Protein AF-A0A1F5TQY2-F1 (afdb_monomer_lite)

Secondary structure (DSSP, 8-state):
-PPPPEEEEEPHHHHHHHHB--TTHHHHHHHHHHHTTTEEEEEEHHHHHHHHHTT-S--STTT-HHHHHHHHHHHS-HHHHHTS-TTHHHHHHHS-S--S--TTHHHHHHHHHHHHHHHHTT---SSHHHHHHHHHHHHHHHHHHHHHHHHHHHH-SEEEE-GGG-B-TT-GGG--SPPPSPEEEEEE--SS---S--HHHHHHHHHHHHHT-TT---EEEES-TTHHHHHHHHHSS-SSEEEEPPPTHHHHH-

pLDDT: mean 89.67, std 11.65, range [35.62, 98.62]

Radius of gyration: 20.35 Å; chains: 1; bounding box: 58×41×60 Å

Structure (mmCIF, N/CA/C/O backbone):
data_AF-A0A1F5TQY2-F1
#
_entry.id   AF-A0A1F5TQY2-F1
#
loop_
_atom_site.group_PDB
_atom_site.id
_atom_site.type_symbol
_atom_site.label_atom_id
_atom_site.label_alt_id
_atom_site.label_comp_id
_atom_si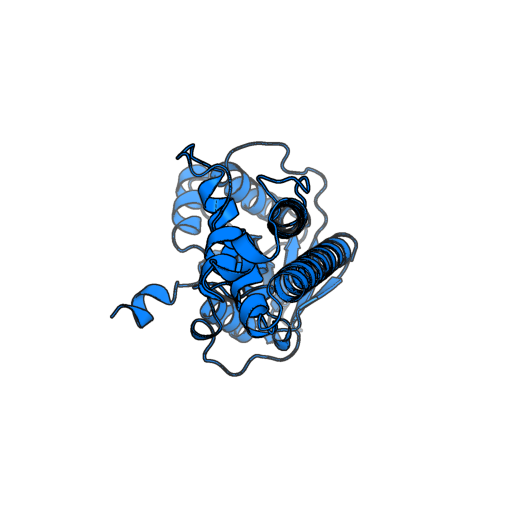te.label_asym_id
_atom_site.label_entity_id
_atom_site.label_seq_id
_atom_site.pdbx_PDB_ins_code
_atom_site.Cartn_x
_atom_site.Cartn_y
_atom_site.Cartn_z
_atom_site.occupancy
_atom_site.B_iso_or_equiv
_atom_site.auth_seq_id
_atom_site.auth_comp_id
_atom_site.auth_asym_id
_atom_site.auth_atom_id
_atom_site.pdbx_PDB_model_num
ATOM 1 N N . MET A 1 1 ? -34.478 -6.047 21.161 1.00 38.31 1 MET A N 1
ATOM 2 C CA . MET A 1 1 ? -33.678 -4.860 20.792 1.00 38.31 1 MET A CA 1
ATOM 3 C C . MET A 1 1 ? -32.600 -5.330 19.831 1.00 38.31 1 MET A C 1
ATOM 5 O O . MET A 1 1 ? -32.035 -6.384 20.113 1.00 38.31 1 MET A O 1
ATOM 9 N N . PRO A 1 2 ? -32.356 -4.655 18.696 1.00 48.19 2 PRO A N 1
ATOM 10 C CA . PRO A 1 2 ? -31.182 -4.953 17.881 1.00 48.19 2 PRO A CA 1
ATOM 11 C C . PRO A 1 2 ? -29.954 -4.816 18.784 1.00 48.19 2 PRO A C 1
ATOM 13 O O . PRO A 1 2 ? -29.860 -3.841 19.526 1.00 48.19 2 PRO A O 1
ATOM 16 N N . LYS A 1 3 ? -29.062 -5.810 18.794 1.00 61.88 3 LYS A N 1
ATOM 17 C CA . LYS A 1 3 ? -27.755 -5.635 19.432 1.00 61.88 3 LYS A CA 1
ATOM 18 C C . LYS A 1 3 ? -27.063 -4.499 18.684 1.00 61.88 3 LYS A C 1
ATOM 20 O O . LYS A 1 3 ? -26.967 -4.574 17.459 1.00 61.88 3 LYS A O 1
ATOM 25 N N . ASP A 1 4 ? -26.614 -3.472 19.398 1.00 82.62 4 ASP A N 1
ATOM 26 C CA . ASP A 1 4 ? -25.757 -2.460 18.791 1.00 82.62 4 ASP A CA 1
ATOM 27 C C . ASP A 1 4 ? -24.542 -3.168 18.188 1.00 82.62 4 ASP A C 1
ATOM 29 O O . ASP A 1 4 ? -23.891 -3.986 18.849 1.00 82.62 4 ASP A O 1
ATOM 33 N N . LYS A 1 5 ? -24.281 -2.908 16.904 1.00 91.62 5 LYS A N 1
ATOM 34 C CA . LYS A 1 5 ? -23.114 -3.465 16.224 1.00 91.62 5 LYS A CA 1
ATOM 35 C C . LYS A 1 5 ? -21.841 -2.970 16.898 1.00 91.62 5 LYS A C 1
ATOM 37 O O . LYS A 1 5 ? -21.750 -1.807 17.297 1.00 91.62 5 LYS A O 1
ATOM 42 N N . LEU A 1 6 ? -20.840 -3.842 16.964 1.00 96.62 6 LEU A N 1
ATOM 43 C CA . LEU A 1 6 ? -19.501 -3.470 17.398 1.00 96.62 6 LEU A CA 1
ATOM 44 C C . LEU A 1 6 ? -18.947 -2.377 16.483 1.00 96.62 6 LEU A C 1
ATOM 46 O O . LEU A 1 6 ? -19.068 -2.454 15.266 1.00 96.62 6 LEU A O 1
ATOM 50 N N . LYS A 1 7 ? -18.289 -1.376 17.051 1.00 97.62 7 LYS A N 1
ATOM 51 C CA . LYS A 1 7 ? -17.595 -0.332 16.295 1.00 97.62 7 LYS A CA 1
ATOM 52 C C . LYS A 1 7 ? -16.109 -0.651 16.309 1.00 97.62 7 LYS A C 1
ATOM 54 O O . LYS A 1 7 ? -15.463 -0.554 17.357 1.00 97.62 7 LYS A O 1
ATOM 59 N N . ILE A 1 8 ? -15.585 -1.081 15.165 1.00 98.25 8 ILE A N 1
ATOM 60 C CA . ILE A 1 8 ? -14.193 -1.512 15.015 1.00 98.25 8 ILE A CA 1
ATOM 61 C C . ILE A 1 8 ? -13.444 -0.487 14.172 1.00 98.25 8 ILE A C 1
ATOM 63 O O . ILE A 1 8 ? -13.831 -0.210 13.039 1.00 98.25 8 ILE A O 1
ATOM 67 N N . CYS A 1 9 ? -12.356 0.055 14.708 1.00 97.75 9 CYS A N 1
ATOM 68 C CA . CYS A 1 9 ? -11.477 0.937 13.953 1.00 97.75 9 CYS A CA 1
ATOM 69 C C . CYS A 1 9 ? -10.375 0.140 13.244 1.00 97.75 9 CYS A C 1
ATOM 71 O O . CYS A 1 9 ? -9.775 -0.778 13.810 1.00 97.75 9 CYS A O 1
ATOM 73 N N . LEU A 1 10 ? -10.108 0.504 11.998 1.00 97.62 10 LEU A N 1
ATOM 74 C CA . LEU A 1 10 ? -8.982 0.057 11.201 1.00 97.62 10 LEU A CA 1
ATOM 75 C C . LEU A 1 10 ? -7.880 1.110 11.329 1.00 97.62 10 LEU A C 1
ATOM 77 O O . LEU A 1 10 ? -8.101 2.283 11.044 1.00 97.62 10 LEU A O 1
ATOM 81 N N . GLU A 1 11 ? -6.696 0.685 11.744 1.00 95.62 11 GLU A N 1
ATOM 82 C CA . GLU A 1 11 ? -5.499 1.532 11.771 1.00 95.62 11 GLU A CA 1
ATOM 83 C C . GLU A 1 11 ? -4.816 1.539 10.381 1.00 95.62 11 GLU A C 1
ATOM 85 O O . GLU A 1 11 ? -5.121 0.685 9.538 1.00 95.62 11 GLU A O 1
ATOM 90 N N . THR A 1 12 ? -3.881 2.459 10.107 1.00 94.44 12 THR A N 1
ATOM 91 C CA . THR A 1 12 ? -3.103 2.491 8.852 1.00 94.44 12 THR A CA 1
ATOM 92 C C . THR A 1 12 ? -2.500 1.129 8.522 1.00 94.44 12 THR A C 1
ATOM 94 O O . THR A 1 12 ? -2.634 0.630 7.401 1.00 94.44 12 THR A O 1
ATOM 97 N N . SER A 1 13 ? -1.872 0.489 9.509 1.00 92.94 13 SER A N 1
ATOM 98 C CA . SER A 1 13 ? -1.279 -0.841 9.389 1.00 92.94 13 SER A CA 1
ATOM 99 C C . SER A 1 13 ? -2.297 -1.902 8.991 1.00 92.94 13 SER A C 1
ATOM 101 O O . SER A 1 13 ? -1.906 -2.870 8.362 1.00 92.94 13 SER A O 1
ATOM 103 N N . THR A 1 14 ? -3.587 -1.719 9.267 1.00 96.38 14 THR A N 1
ATOM 104 C CA . THR A 1 14 ? -4.661 -2.618 8.823 1.00 96.38 14 THR A CA 1
ATOM 105 C C . THR A 1 14 ? -5.146 -2.285 7.423 1.00 96.38 14 THR A C 1
ATOM 107 O O . THR A 1 14 ? -5.377 -3.188 6.625 1.00 96.38 14 THR A O 1
ATOM 110 N N . TYR A 1 15 ? -5.255 -1.001 7.089 1.00 96.44 15 TYR A N 1
ATOM 111 C CA . TYR A 1 15 ? -5.686 -0.543 5.770 1.00 96.44 15 TYR A CA 1
ATOM 112 C C . TYR A 1 15 ? -4.714 -0.931 4.643 1.00 96.44 15 TYR A C 1
ATOM 114 O O . TYR A 1 15 ? -5.137 -1.342 3.559 1.00 96.44 15 TYR A O 1
ATOM 122 N N . LEU A 1 16 ? -3.403 -0.848 4.887 1.00 93.94 16 LEU A N 1
ATOM 123 C CA . LEU A 1 16 ? -2.394 -1.175 3.875 1.00 93.94 16 LEU A CA 1
ATOM 124 C C . LEU A 1 16 ? -2.487 -2.641 3.379 1.00 93.94 16 LEU A C 1
ATOM 126 O O . LEU A 1 16 ? -2.585 -2.832 2.166 1.00 93.94 16 LEU A O 1
ATOM 130 N N . PRO A 1 17 ? -2.560 -3.669 4.253 1.00 93.56 17 PRO A N 1
ATOM 131 C CA . PRO A 1 17 ? -2.820 -5.065 3.887 1.00 93.56 17 PRO A CA 1
ATOM 132 C C . PRO A 1 17 ? -4.104 -5.327 3.093 1.00 93.56 17 PRO A C 1
ATOM 134 O O . PRO A 1 17 ? -4.215 -6.395 2.487 1.00 93.56 17 PRO A O 1
ATOM 137 N N . LEU A 1 18 ? -5.060 -4.391 3.114 1.00 95.25 18 LEU A N 1
ATOM 138 C CA . LEU A 1 18 ? -6.317 -4.441 2.362 1.00 95.25 18 LEU A CA 1
ATOM 139 C C . LEU A 1 18 ? -6.249 -3.739 1.003 1.00 95.25 18 LEU A C 1
ATOM 141 O O . LEU A 1 18 ? -7.162 -3.874 0.192 1.00 95.25 18 LEU A O 1
ATOM 145 N N . THR A 1 19 ? -5.180 -2.986 0.756 1.00 93.88 19 THR A N 1
ATOM 146 C CA . THR A 1 19 ? -4.922 -2.291 -0.512 1.00 93.88 19 THR A CA 1
ATOM 147 C C . THR A 1 19 ? -3.860 -3.032 -1.323 1.00 93.88 19 THR A C 1
ATOM 149 O O . THR A 1 19 ? -3.962 -3.165 -2.543 1.00 93.88 19 THR A O 1
ATOM 152 N N . TRP A 1 20 ? -2.853 -3.578 -0.644 1.00 92.88 20 TRP A N 1
ATOM 153 C CA . TRP A 1 20 ? -1.808 -4.393 -1.245 1.00 92.88 20 TRP A CA 1
ATOM 154 C C . TRP A 1 20 ? -1.368 -5.525 -0.316 1.00 92.88 20 TRP A C 1
ATOM 156 O O . TRP A 1 20 ? -1.461 -5.444 0.906 1.00 92.88 20 TRP A O 1
ATOM 166 N N . THR A 1 21 ? -0.875 -6.608 -0.906 1.00 93.25 21 THR A N 1
ATOM 167 C CA . THR A 1 21 ? -0.554 -7.839 -0.182 1.00 93.25 21 THR A CA 1
ATOM 168 C C . THR A 1 21 ? 0.669 -7.651 0.714 1.00 93.25 21 THR A C 1
ATOM 170 O O . THR A 1 21 ? 1.737 -7.240 0.259 1.00 93.25 21 THR A O 1
ATOM 173 N N . THR A 1 22 ? 0.528 -8.011 1.986 1.00 91.75 22 THR A N 1
ATOM 174 C CA . THR A 1 22 ? 1.585 -8.028 3.002 1.00 91.75 22 THR A CA 1
ATOM 175 C C . THR A 1 22 ? 1.580 -9.360 3.752 1.00 91.75 22 THR A C 1
ATOM 177 O O . THR A 1 22 ? 0.587 -10.087 3.680 1.00 91.75 22 THR A O 1
ATOM 180 N N . PRO A 1 23 ? 2.619 -9.659 4.552 1.00 91.81 23 PRO A N 1
ATOM 181 C CA . PRO A 1 23 ? 2.612 -10.822 5.435 1.00 91.81 23 PRO A CA 1
ATOM 182 C C . PRO A 1 23 ? 1.436 -10.923 6.411 1.00 91.81 23 PRO A C 1
ATOM 184 O O . PRO A 1 23 ? 1.167 -12.008 6.919 1.00 91.81 23 PRO A O 1
ATOM 187 N N . TYR A 1 24 ? 0.746 -9.814 6.677 1.00 93.38 24 TYR A N 1
ATOM 188 C CA . TYR A 1 24 ? -0.381 -9.749 7.605 1.00 93.38 24 TYR A CA 1
ATOM 189 C C . TYR A 1 24 ? -1.743 -9.813 6.905 1.00 93.38 24 TYR A C 1
ATOM 191 O O . TYR A 1 24 ? -2.764 -9.926 7.579 1.00 93.38 24 TYR A O 1
ATOM 199 N N . SER A 1 25 ? -1.787 -9.731 5.568 1.00 94.44 25 SER A N 1
ATOM 200 C CA . SER A 1 25 ? -3.043 -9.567 4.822 1.00 94.44 25 SER A CA 1
ATOM 201 C C . SER A 1 25 ? -4.045 -10.683 5.097 1.00 94.44 25 SER A C 1
ATOM 203 O O . SER A 1 25 ? -5.212 -10.391 5.329 1.00 94.44 25 SER A O 1
ATOM 205 N N . GLN A 1 26 ? -3.603 -11.941 5.142 1.00 93.94 26 GLN A N 1
ATOM 206 C CA . GLN A 1 26 ? -4.484 -13.070 5.444 1.00 93.94 26 GLN A CA 1
ATOM 207 C C . GLN A 1 26 ? -5.191 -12.921 6.793 1.00 93.94 26 GLN A C 1
ATOM 209 O O . GLN A 1 26 ? -6.405 -13.087 6.865 1.00 93.94 26 GLN A O 1
ATOM 214 N N . ASP A 1 27 ? -4.450 -12.615 7.859 1.00 94.56 27 ASP A N 1
ATOM 215 C CA . ASP A 1 27 ? -5.030 -12.579 9.201 1.00 94.56 27 ASP A CA 1
ATOM 216 C C . ASP A 1 27 ? -5.874 -11.317 9.422 1.00 94.56 27 ASP A C 1
ATOM 218 O O . ASP A 1 27 ? -6.935 -11.382 10.037 1.00 94.56 27 ASP A O 1
ATOM 222 N N . VAL A 1 28 ? -5.488 -10.186 8.816 1.00 95.88 28 VAL A N 1
ATOM 223 C CA . VAL A 1 28 ? -6.347 -8.993 8.753 1.00 95.88 28 VAL A CA 1
ATOM 224 C C . VAL A 1 28 ? -7.692 -9.323 8.098 1.00 95.88 28 VAL A C 1
ATOM 226 O O . VAL A 1 28 ? -8.743 -8.984 8.644 1.00 95.88 28 VAL A O 1
ATOM 229 N N . ILE A 1 29 ? -7.682 -10.003 6.948 1.00 95.88 29 ILE A N 1
ATOM 230 C CA . ILE A 1 29 ? -8.918 -10.369 6.244 1.00 95.88 29 ILE A CA 1
ATOM 231 C C . ILE A 1 29 ? -9.735 -11.374 7.068 1.00 95.88 29 ILE A C 1
ATOM 233 O O . ILE A 1 29 ? -10.952 -11.214 7.157 1.00 95.88 29 ILE A O 1
ATOM 237 N N . ASN A 1 30 ? -9.095 -12.347 7.726 1.00 95.31 30 ASN A N 1
ATOM 238 C CA . ASN A 1 30 ? -9.769 -13.288 8.627 1.00 95.31 30 ASN A CA 1
ATOM 239 C C . ASN A 1 30 ? -10.484 -12.564 9.778 1.00 95.31 30 ASN A C 1
ATOM 241 O O . ASN A 1 30 ? -11.652 -12.844 10.045 1.00 95.31 30 ASN A O 1
ATOM 245 N N . LEU A 1 31 ? -9.816 -11.609 10.436 1.00 95.88 31 LEU A N 1
ATOM 246 C CA . LEU A 1 31 ? -10.409 -10.811 11.514 1.00 95.88 31 LEU A CA 1
ATOM 247 C C . LEU A 1 31 ? -11.617 -10.014 11.012 1.00 95.88 31 LEU A C 1
ATOM 249 O O . LEU A 1 31 ? -12.667 -10.004 11.650 1.00 95.88 31 LEU A O 1
ATOM 253 N N . ILE A 1 32 ? -11.502 -9.385 9.844 1.00 96.00 32 ILE A N 1
ATOM 254 C CA . ILE A 1 32 ? -12.609 -8.636 9.241 1.00 96.00 32 ILE A CA 1
ATOM 255 C C . ILE A 1 32 ? -13.783 -9.559 8.912 1.00 96.00 32 ILE A C 1
ATOM 257 O O . ILE A 1 32 ? -14.926 -9.209 9.195 1.00 96.00 32 ILE A O 1
ATOM 261 N N . GLN A 1 33 ? -13.523 -10.734 8.332 1.00 95.38 33 GLN A N 1
ATOM 262 C CA . GLN A 1 33 ? -14.569 -11.713 8.040 1.00 95.38 33 GLN A CA 1
ATOM 263 C C . GLN A 1 33 ? -15.266 -12.194 9.312 1.00 95.38 33 GLN A C 1
ATOM 265 O O . GLN A 1 33 ? -16.495 -12.245 9.336 1.00 95.38 33 GLN A O 1
ATOM 270 N N . TYR A 1 34 ? -14.499 -12.490 10.364 1.00 95.56 34 TYR A N 1
ATOM 271 C CA . TYR A 1 34 ? -15.028 -12.944 11.648 1.00 95.56 34 TYR A CA 1
ATOM 272 C C . TYR A 1 34 ? -16.039 -11.949 12.238 1.00 95.56 34 TYR A C 1
ATOM 274 O O . TYR A 1 34 ? -17.080 -12.360 12.739 1.00 95.56 34 TYR A O 1
ATOM 282 N N . TYR A 1 35 ? -15.780 -10.642 12.119 1.00 96.00 35 TYR A N 1
ATOM 283 C CA . TYR A 1 35 ? -16.663 -9.591 12.642 1.00 96.00 35 TYR A CA 1
ATOM 284 C C . TYR A 1 35 ? -17.658 -9.018 11.619 1.00 96.00 35 TYR A C 1
ATOM 286 O O . TYR A 1 35 ? -18.435 -8.126 11.957 1.00 96.00 35 TYR A O 1
ATOM 294 N N . ARG A 1 36 ? -17.671 -9.506 10.373 1.00 93.12 36 ARG A N 1
ATOM 295 C CA . ARG A 1 36 ? -18.341 -8.848 9.236 1.00 93.12 36 ARG A CA 1
ATOM 296 C C . ARG A 1 36 ? -19.827 -8.549 9.450 1.00 93.12 36 ARG A C 1
ATOM 298 O O . ARG A 1 36 ? -20.310 -7.519 8.987 1.00 93.12 36 ARG A O 1
ATOM 305 N N . ASN A 1 37 ? -20.549 -9.451 10.111 1.00 92.75 37 ASN A N 1
ATOM 306 C CA . ASN A 1 37 ? -21.998 -9.327 10.303 1.00 92.75 37 ASN A CA 1
ATOM 307 C C . ASN A 1 37 ? -22.368 -8.545 11.574 1.00 92.75 37 ASN A C 1
ATOM 309 O O . ASN A 1 37 ? -23.439 -7.939 11.629 1.00 92.75 37 ASN A O 1
ATOM 313 N N . ASP A 1 38 ? -21.463 -8.507 12.552 1.00 94.75 38 ASP A N 1
ATOM 314 C CA . ASP A 1 38 ? -21.717 -7.984 13.898 1.00 94.75 38 ASP A CA 1
ATOM 315 C C . ASP A 1 38 ? -21.042 -6.633 14.162 1.00 94.75 38 ASP A C 1
ATOM 317 O O . ASP A 1 38 ? -21.215 -6.064 15.241 1.00 94.75 38 ASP A O 1
ATOM 321 N N . ALA A 1 39 ? -20.280 -6.109 13.196 1.00 96.81 39 ALA A N 1
ATOM 322 C CA . ALA A 1 39 ? -19.526 -4.872 13.337 1.00 96.81 39 ALA A CA 1
ATOM 323 C C . ALA A 1 39 ? -19.763 -3.868 12.201 1.00 96.81 39 ALA A C 1
ATOM 325 O O . ALA A 1 39 ? -20.035 -4.228 11.056 1.00 96.81 39 ALA A O 1
ATOM 326 N N . ASP A 1 40 ? -19.602 -2.595 12.545 1.00 97.75 40 ASP A N 1
ATOM 327 C CA . ASP A 1 40 ? -19.352 -1.500 11.622 1.00 97.75 40 ASP A CA 1
ATOM 328 C C . ASP A 1 40 ? -17.859 -1.152 11.673 1.00 97.75 40 ASP A C 1
ATOM 330 O O . ASP A 1 40 ? -17.283 -0.964 12.752 1.00 97.75 40 ASP A O 1
ATOM 334 N N . PHE A 1 41 ? -17.237 -1.051 10.499 1.00 98.25 41 PHE A N 1
ATOM 335 C CA . PHE A 1 41 ? -15.819 -0.738 10.367 1.00 98.25 41 PHE A CA 1
ATOM 336 C C . PHE A 1 41 ? -15.612 0.741 10.070 1.00 98.25 41 PHE A C 1
ATOM 338 O O . PHE A 1 41 ? -16.282 1.319 9.212 1.00 98.25 41 PHE A O 1
ATOM 345 N N . TYR A 1 42 ? -14.653 1.329 10.770 1.00 98.44 42 TYR A N 1
ATOM 346 C CA . TYR A 1 42 ? -14.285 2.731 10.660 1.00 98.44 42 TYR A CA 1
ATOM 347 C C . TYR A 1 42 ? -12.798 2.862 10.366 1.00 98.44 42 TYR A C 1
ATOM 349 O O . TYR A 1 42 ? -12.018 2.001 10.754 1.00 98.44 42 TYR A O 1
ATOM 357 N N . ILE A 1 43 ? -12.392 3.960 9.744 1.00 98.19 43 ILE A N 1
ATOM 358 C CA . ILE A 1 43 ? -10.990 4.360 9.653 1.00 98.19 43 ILE A CA 1
ATOM 359 C C . ILE A 1 43 ? -10.866 5.849 9.943 1.00 98.19 43 ILE A C 1
ATOM 361 O O . ILE A 1 43 ? -11.658 6.654 9.451 1.00 98.19 43 ILE A O 1
ATOM 365 N N . GLN A 1 44 ? -9.878 6.211 10.752 1.00 96.81 44 GLN A N 1
ATOM 366 C CA . GLN A 1 44 ? -9.516 7.601 10.999 1.00 96.81 44 GLN A CA 1
ATOM 367 C C . GLN A 1 44 ? -8.888 8.190 9.730 1.00 96.81 44 GLN A C 1
ATOM 369 O O . GLN A 1 44 ? -8.042 7.569 9.087 1.00 96.81 44 GLN A O 1
ATOM 374 N N . ASP A 1 45 ? -9.287 9.393 9.339 1.00 96.38 45 ASP A N 1
ATOM 375 C CA . ASP A 1 45 ? -8.759 10.033 8.128 1.00 96.38 45 ASP A CA 1
ATOM 376 C C . ASP A 1 45 ? -7.262 10.401 8.217 1.00 96.38 45 ASP A C 1
ATOM 378 O O . ASP A 1 45 ? -6.581 10.465 7.193 1.00 96.38 45 ASP A O 1
ATOM 382 N N . ASP A 1 46 ? -6.712 10.560 9.423 1.00 94.94 46 ASP A N 1
ATOM 383 C CA . ASP A 1 46 ? -5.259 10.660 9.646 1.00 94.94 46 ASP A CA 1
ATOM 384 C C . ASP A 1 46 ? -4.528 9.362 9.250 1.00 94.94 46 ASP A C 1
ATOM 386 O O . ASP A 1 46 ? -3.483 9.424 8.604 1.00 94.94 46 ASP A O 1
ATOM 390 N N . CYS A 1 47 ? -5.135 8.188 9.477 1.00 95.31 47 CYS A N 1
ATOM 391 C CA . CYS A 1 47 ? -4.588 6.912 9.004 1.00 95.31 47 CYS A CA 1
ATOM 392 C C . CYS A 1 47 ? -4.557 6.832 7.468 1.00 95.31 47 CYS A C 1
ATOM 394 O O . CYS A 1 47 ? -3.608 6.326 6.868 1.00 95.31 47 CYS A O 1
ATOM 396 N N . LEU A 1 48 ? -5.584 7.369 6.798 1.00 96.00 48 LEU A N 1
ATOM 397 C CA . LEU A 1 48 ? -5.603 7.476 5.334 1.00 96.00 48 LEU A CA 1
ATOM 398 C C . LEU A 1 48 ? -4.553 8.476 4.826 1.00 96.00 48 LEU A C 1
ATOM 400 O O . LEU A 1 48 ? -3.917 8.233 3.801 1.00 96.00 48 LEU A O 1
ATOM 404 N N . THR A 1 49 ? -4.330 9.567 5.559 1.00 93.44 49 THR A N 1
ATOM 405 C CA . THR A 1 49 ? -3.291 10.565 5.258 1.00 93.44 49 THR A CA 1
ATOM 406 C C . THR A 1 49 ? -1.894 9.955 5.395 1.00 93.44 49 THR A C 1
ATOM 408 O O . THR A 1 49 ? -1.029 10.151 4.536 1.00 93.44 49 THR A O 1
ATOM 411 N N . GLU A 1 50 ? -1.677 9.139 6.427 1.00 91.31 50 GLU A N 1
ATOM 412 C CA . GLU A 1 50 ? -0.461 8.349 6.570 1.00 91.31 50 GLU A CA 1
ATOM 413 C C . GLU A 1 50 ? -0.300 7.358 5.413 1.00 91.31 50 GLU A C 1
ATOM 415 O O . GLU A 1 50 ? 0.768 7.320 4.799 1.00 91.31 50 GLU A O 1
ATOM 420 N N . ALA A 1 51 ? -1.338 6.588 5.074 1.00 92.06 51 ALA A N 1
ATOM 421 C CA . ALA A 1 51 ? -1.301 5.649 3.954 1.00 92.06 51 ALA A CA 1
ATOM 422 C C . ALA A 1 51 ? -0.952 6.352 2.629 1.00 92.06 51 ALA A C 1
ATOM 424 O O . ALA A 1 51 ? -0.108 5.866 1.871 1.00 92.06 51 ALA A O 1
ATOM 425 N N . LEU A 1 52 ? -1.530 7.532 2.382 1.00 91.12 52 LEU A N 1
ATOM 426 C CA . LEU A 1 52 ? -1.255 8.350 1.202 1.00 91.12 52 LEU A CA 1
ATOM 427 C C . LEU A 1 52 ? 0.223 8.757 1.125 1.00 91.12 52 LEU A C 1
ATOM 429 O O . LEU A 1 52 ? 0.804 8.753 0.043 1.00 91.12 52 LEU A O 1
ATOM 433 N N . SER A 1 53 ? 0.883 9.023 2.257 1.00 86.88 53 SER A N 1
ATOM 434 C CA . SER A 1 53 ? 2.301 9.420 2.282 1.00 86.88 53 SER A CA 1
ATOM 435 C C . SER A 1 53 ? 3.263 8.379 1.678 1.00 86.88 53 SER A C 1
ATOM 437 O O . SER A 1 53 ? 4.336 8.744 1.190 1.00 86.88 53 SER A O 1
ATOM 439 N N . TYR A 1 54 ? 2.873 7.097 1.627 1.00 83.94 54 TYR A N 1
ATOM 440 C CA . TYR A 1 54 ? 3.658 6.033 0.984 1.00 83.94 54 TYR A CA 1
ATOM 441 C C . TYR A 1 54 ? 3.694 6.151 -0.543 1.00 83.94 54 TYR A C 1
ATOM 443 O O . TYR A 1 54 ? 4.613 5.629 -1.174 1.00 83.94 54 TYR A O 1
ATOM 451 N N . ILE A 1 55 ? 2.717 6.845 -1.127 1.00 85.06 55 ILE A N 1
ATOM 452 C CA . ILE A 1 55 ? 2.531 7.022 -2.572 1.00 85.06 55 ILE A CA 1
ATOM 453 C C . ILE A 1 55 ? 2.349 8.495 -2.962 1.00 85.06 55 ILE A C 1
ATOM 455 O O . ILE A 1 55 ? 2.024 8.798 -4.097 1.00 85.06 55 ILE A O 1
ATOM 459 N N . HIS A 1 56 ? 2.590 9.427 -2.044 1.00 84.00 56 HIS A N 1
ATOM 460 C CA . HIS A 1 56 ? 2.516 10.862 -2.288 1.00 84.00 56 HIS A CA 1
ATOM 461 C C . HIS A 1 56 ? 3.867 11.495 -1.954 1.00 84.00 56 HIS A C 1
ATOM 463 O O . HIS A 1 56 ? 4.086 12.118 -0.915 1.00 84.00 56 HIS A O 1
ATOM 469 N N . TYR A 1 57 ? 4.832 11.258 -2.841 1.00 83.25 57 TYR A N 1
ATOM 470 C CA . TYR A 1 57 ? 6.210 11.711 -2.699 1.00 83.25 57 TYR A CA 1
ATOM 471 C C . TYR A 1 57 ? 6.711 12.365 -3.983 1.00 83.25 57 TYR A C 1
ATOM 473 O O . TYR A 1 57 ? 6.262 12.069 -5.088 1.00 83.25 57 TYR A O 1
ATOM 481 N N . GLN A 1 58 ? 7.714 13.234 -3.844 1.00 83.12 58 GLN A N 1
ATOM 482 C CA . GLN A 1 58 ? 8.312 13.918 -4.986 1.00 83.12 58 GLN A CA 1
ATOM 483 C C . GLN A 1 58 ? 8.811 12.919 -6.045 1.00 83.12 58 GLN A C 1
ATOM 485 O O . GLN A 1 58 ? 9.710 12.111 -5.779 1.00 83.12 58 GLN A O 1
ATOM 490 N N . LYS A 1 59 ? 8.277 13.027 -7.268 1.00 86.62 59 LYS A N 1
ATOM 491 C CA . LYS A 1 59 ? 8.717 12.245 -8.428 1.00 86.62 59 LYS A CA 1
ATOM 492 C C . LYS A 1 59 ? 10.108 12.718 -8.875 1.00 86.62 59 LYS A C 1
ATOM 494 O O . LYS A 1 59 ? 10.248 13.688 -9.612 1.00 86.62 59 LYS A O 1
ATOM 499 N N . ASN A 1 60 ? 11.165 12.056 -8.405 1.00 87.00 60 ASN A N 1
ATOM 500 C CA . ASN A 1 60 ? 12.548 12.347 -8.795 1.00 87.00 60 ASN A CA 1
ATOM 501 C C . ASN A 1 60 ? 13.357 11.058 -9.020 1.00 87.00 60 ASN A C 1
ATOM 503 O O . ASN A 1 60 ? 12.894 9.965 -8.700 1.00 87.00 60 ASN A O 1
ATOM 507 N N . TRP A 1 61 ? 14.580 11.185 -9.551 1.00 85.56 61 TRP A N 1
ATOM 508 C CA . TRP A 1 61 ? 15.470 10.047 -9.838 1.00 85.56 61 TRP A CA 1
ATOM 509 C C . TRP A 1 61 ? 15.656 9.112 -8.635 1.00 85.56 61 TRP A C 1
ATOM 511 O O . TRP A 1 61 ? 15.688 7.893 -8.774 1.00 85.56 61 TRP A O 1
ATOM 521 N N . PHE A 1 62 ? 15.747 9.668 -7.432 1.00 82.31 62 PHE A N 1
ATOM 522 C CA . PHE A 1 62 ? 15.943 8.879 -6.228 1.00 82.31 62 PHE A CA 1
ATOM 523 C C . PHE A 1 62 ? 14.650 8.148 -5.838 1.00 82.31 62 PHE A C 1
ATOM 525 O O . PHE A 1 62 ? 14.667 6.955 -5.554 1.00 82.31 62 PHE A O 1
ATOM 532 N N . ARG A 1 63 ? 13.501 8.811 -5.837 1.00 79.94 63 ARG A N 1
ATOM 533 C CA . ARG A 1 63 ? 12.289 8.236 -5.238 1.00 79.94 63 ARG A CA 1
ATOM 534 C C . ARG A 1 63 ? 11.402 7.480 -6.224 1.00 79.94 63 ARG A C 1
ATOM 536 O O . ARG A 1 63 ? 10.685 6.583 -5.813 1.00 79.94 63 ARG A O 1
ATOM 543 N N . HIS A 1 64 ? 11.469 7.782 -7.516 1.00 87.75 64 HIS A N 1
ATOM 544 C CA . HIS A 1 64 ? 10.492 7.282 -8.480 1.00 87.75 64 HIS A CA 1
ATOM 545 C C . HIS A 1 64 ? 11.135 6.426 -9.574 1.00 87.75 64 HIS A C 1
ATOM 547 O O . HIS A 1 64 ? 11.927 6.916 -10.383 1.00 87.75 64 HIS A O 1
ATOM 553 N N . ALA A 1 65 ? 10.761 5.146 -9.631 1.00 90.75 65 ALA A N 1
ATOM 554 C CA . ALA A 1 65 ? 11.337 4.187 -10.570 1.00 90.75 65 ALA A CA 1
ATOM 555 C C . ALA A 1 65 ? 11.089 4.564 -12.039 1.00 90.75 65 ALA A C 1
ATOM 557 O O . ALA A 1 65 ? 12.031 4.538 -12.826 1.00 90.75 65 ALA A O 1
ATOM 558 N N . SER A 1 66 ? 9.881 5.022 -12.399 1.00 94.75 66 SER A N 1
ATOM 559 C CA . SER A 1 66 ? 9.598 5.508 -13.765 1.00 94.75 66 SER A CA 1
ATOM 560 C C . SER A 1 66 ? 10.564 6.622 -14.205 1.00 94.75 66 SER A C 1
ATOM 562 O O . SER A 1 66 ? 11.103 6.573 -15.310 1.00 94.75 66 SER A O 1
ATOM 564 N N . VAL A 1 67 ? 10.900 7.576 -13.320 1.00 93.88 67 VAL A N 1
ATOM 565 C CA . VAL A 1 67 ? 11.873 8.642 -13.627 1.00 93.88 67 VAL A CA 1
ATOM 566 C C . VAL A 1 67 ? 13.259 8.055 -13.903 1.00 93.88 67 VAL A C 1
ATOM 568 O O . VAL A 1 67 ? 13.940 8.500 -14.831 1.00 93.88 67 VAL A O 1
ATOM 571 N N . ARG A 1 68 ? 13.675 7.036 -13.136 1.00 92.19 68 ARG A N 1
ATOM 572 C CA . ARG A 1 68 ? 14.939 6.328 -13.389 1.00 92.19 68 ARG A CA 1
ATOM 573 C C . ARG A 1 68 ? 14.938 5.635 -14.735 1.00 92.19 68 ARG A C 1
ATOM 575 O O . ARG A 1 68 ? 15.845 5.851 -15.532 1.00 92.19 68 ARG A O 1
ATOM 582 N N . ILE A 1 69 ? 13.901 4.852 -14.994 1.00 95.50 69 ILE A N 1
ATOM 583 C CA . ILE A 1 69 ? 13.754 4.069 -16.214 1.00 95.50 69 ILE A CA 1
ATOM 584 C C . ILE A 1 69 ? 13.756 4.983 -17.444 1.00 95.50 69 ILE A C 1
ATOM 586 O O . ILE A 1 69 ? 14.547 4.764 -18.359 1.00 95.50 69 ILE A O 1
ATOM 590 N N . LYS A 1 70 ? 12.961 6.064 -17.439 1.00 96.94 70 LYS A N 1
ATOM 591 C CA . LYS A 1 70 ? 12.916 7.054 -18.529 1.00 96.94 70 LYS A CA 1
ATOM 592 C C . LYS A 1 70 ? 14.279 7.696 -18.778 1.00 96.94 70 LYS A C 1
ATOM 594 O O . LYS A 1 70 ? 14.686 7.853 -19.928 1.00 96.94 70 LYS A O 1
ATOM 599 N N . LYS A 1 71 ? 15.010 8.053 -17.717 1.00 95.31 71 LYS A N 1
ATOM 600 C CA . LYS A 1 71 ? 16.346 8.645 -17.859 1.00 95.31 71 LYS A CA 1
ATOM 601 C C . LYS A 1 71 ? 17.376 7.626 -18.358 1.00 95.31 71 LYS A C 1
ATOM 603 O O . LYS A 1 71 ? 18.140 7.987 -19.242 1.00 95.31 71 LYS A O 1
ATOM 608 N N . ILE A 1 72 ? 17.371 6.380 -17.875 1.00 95.19 72 ILE A N 1
ATOM 609 C CA . ILE A 1 72 ? 18.253 5.304 -18.374 1.00 95.19 72 ILE A CA 1
ATOM 610 C C . ILE A 1 72 ? 17.987 5.034 -19.852 1.00 95.19 72 ILE A C 1
ATOM 612 O O . ILE A 1 72 ? 18.927 5.037 -20.643 1.00 95.19 72 ILE A O 1
ATOM 616 N N . ALA A 1 73 ? 16.713 4.884 -20.228 1.00 96.75 73 ALA A N 1
ATOM 617 C CA . ALA A 1 73 ? 16.321 4.737 -21.620 1.00 96.75 73 ALA A CA 1
ATOM 618 C C . ALA A 1 73 ? 16.868 5.911 -22.438 1.00 96.75 73 ALA A C 1
ATOM 620 O O . ALA A 1 73 ? 17.543 5.688 -23.426 1.00 96.75 73 ALA A O 1
ATOM 621 N N . LYS A 1 74 ? 16.682 7.161 -22.002 1.00 97.25 74 LYS A N 1
ATOM 622 C CA . LYS A 1 74 ? 17.156 8.340 -22.744 1.00 97.25 74 LYS A CA 1
ATOM 623 C C . LYS A 1 74 ? 18.682 8.416 -22.919 1.00 97.25 74 LYS A C 1
ATOM 625 O O . LYS A 1 74 ? 19.120 8.840 -23.982 1.00 97.25 74 LYS A O 1
ATOM 630 N N . ILE A 1 75 ? 19.476 8.093 -21.895 1.00 96.94 75 ILE A N 1
ATOM 631 C CA . ILE A 1 75 ? 20.931 8.358 -21.911 1.00 96.94 75 ILE A CA 1
ATOM 632 C C . ILE A 1 75 ? 21.766 7.238 -22.536 1.00 96.94 75 ILE A C 1
ATOM 634 O O . ILE A 1 75 ? 22.868 7.510 -23.002 1.00 96.94 75 ILE A O 1
ATOM 638 N N . LEU A 1 76 ? 21.284 5.993 -22.514 1.00 97.31 76 LEU A N 1
ATOM 639 C CA . LEU A 1 76 ? 22.016 4.863 -23.080 1.00 97.31 76 LEU A CA 1
ATOM 640 C C . LEU A 1 76 ? 21.730 4.730 -24.576 1.00 97.31 76 LEU A C 1
ATOM 642 O O . LEU A 1 76 ? 20.599 4.913 -25.029 1.00 97.31 76 LEU A O 1
ATOM 646 N N . THR A 1 77 ? 22.758 4.375 -25.341 1.00 97.69 77 THR A N 1
ATOM 647 C CA . THR A 1 77 ? 22.626 4.004 -26.759 1.00 97.69 77 THR A CA 1
ATOM 648 C C . THR A 1 77 ? 21.980 2.625 -26.908 1.00 97.69 77 THR A C 1
ATOM 650 O O . THR A 1 77 ? 21.978 1.832 -25.968 1.00 97.69 77 THR A O 1
ATOM 653 N N . ASP A 1 78 ? 21.463 2.297 -28.095 1.00 95.81 78 ASP A N 1
ATOM 654 C CA . ASP A 1 78 ? 20.874 0.970 -28.343 1.00 95.81 78 ASP A CA 1
ATOM 655 C C . ASP A 1 78 ? 21.891 -0.162 -28.171 1.00 95.81 78 ASP A C 1
ATOM 657 O O . ASP A 1 78 ? 21.557 -1.210 -27.626 1.00 95.81 78 ASP A O 1
ATOM 661 N N . LYS A 1 79 ? 23.158 0.074 -28.538 1.00 97.12 79 LYS A N 1
ATOM 662 C CA . LYS A 1 79 ? 24.245 -0.879 -28.286 1.00 97.12 79 LYS A CA 1
ATOM 663 C C . LYS A 1 79 ? 24.406 -1.161 -26.789 1.00 97.12 79 LYS A C 1
ATOM 665 O O . LYS A 1 79 ? 24.374 -2.317 -26.390 1.00 97.12 79 LYS A O 1
ATOM 670 N N . GLN A 1 80 ? 24.509 -0.115 -25.966 1.00 97.81 80 GLN A N 1
ATOM 671 C CA . GLN A 1 80 ? 24.636 -0.261 -24.510 1.00 97.81 80 GLN A CA 1
ATOM 672 C C . GLN A 1 80 ? 23.400 -0.909 -23.883 1.00 97.81 80 GLN A C 1
ATOM 674 O O . GLN A 1 80 ? 23.529 -1.700 -22.958 1.00 97.81 80 GLN A O 1
ATOM 679 N N . LEU A 1 81 ? 22.197 -0.594 -24.374 1.00 96.75 81 LEU A N 1
ATOM 680 C CA . LEU A 1 81 ? 20.971 -1.233 -23.897 1.00 96.75 81 LEU A CA 1
ATOM 681 C C . LEU A 1 81 ? 20.932 -2.728 -24.236 1.00 96.75 81 LEU A C 1
ATOM 683 O O . LEU A 1 81 ? 20.463 -3.512 -23.416 1.00 96.75 81 LEU A O 1
ATOM 687 N N . ASN A 1 82 ? 21.434 -3.125 -25.406 1.00 95.38 82 ASN A N 1
ATOM 688 C CA . ASN A 1 82 ? 21.499 -4.528 -25.821 1.00 95.38 82 ASN A CA 1
ATOM 689 C C . ASN A 1 82 ? 22.534 -5.349 -25.037 1.00 95.38 82 ASN A C 1
ATOM 691 O O . ASN A 1 82 ? 22.411 -6.568 -24.984 1.00 95.38 82 ASN A O 1
ATOM 695 N N . GLU A 1 83 ? 23.511 -4.702 -24.399 1.00 96.56 83 GLU A N 1
ATOM 696 C CA . GLU A 1 83 ? 24.458 -5.347 -23.478 1.00 96.56 83 GLU A CA 1
ATOM 697 C C . GLU A 1 83 ? 23.835 -5.640 -22.093 1.00 96.56 83 GLU A C 1
ATOM 699 O O . GLU A 1 83 ? 24.423 -6.365 -21.292 1.00 96.56 83 GLU A O 1
ATOM 704 N N . LEU A 1 84 ? 22.642 -5.107 -21.794 1.00 94.94 84 LEU A N 1
ATOM 705 C CA . LEU A 1 84 ? 21.938 -5.333 -20.528 1.00 94.94 84 LEU A CA 1
ATOM 706 C C . LEU A 1 84 ? 21.086 -6.612 -20.557 1.00 94.94 84 LEU A C 1
ATOM 708 O O . LEU A 1 84 ? 20.395 -6.914 -21.534 1.00 94.94 84 LEU A O 1
ATOM 712 N N . SER A 1 85 ? 21.049 -7.319 -19.427 1.00 95.19 85 SER A N 1
ATOM 713 C CA . SER A 1 85 ? 20.265 -8.548 -19.259 1.00 95.19 85 SER A CA 1
ATOM 714 C C . SER A 1 85 ? 18.855 -8.255 -18.746 1.00 95.19 85 SER A C 1
ATOM 716 O O . SER A 1 85 ? 18.673 -7.823 -17.610 1.00 95.19 85 SER A O 1
ATOM 718 N N . PHE A 1 86 ? 17.832 -8.564 -19.541 1.00 95.25 86 PHE A N 1
ATOM 719 C CA . PHE A 1 86 ? 16.426 -8.434 -19.140 1.00 95.25 86 PHE A CA 1
ATOM 720 C C . PHE A 1 86 ? 15.787 -9.803 -18.869 1.00 95.25 86 PHE A C 1
ATOM 722 O O . PHE A 1 86 ? 16.118 -10.752 -19.579 1.00 95.25 86 PHE A O 1
ATOM 729 N N . PRO A 1 87 ? 14.885 -9.916 -17.870 1.00 95.12 87 PRO A N 1
ATOM 730 C CA . PRO A 1 87 ? 14.290 -8.829 -17.074 1.00 95.12 87 PRO A CA 1
ATOM 731 C C . PRO A 1 87 ? 15.137 -8.333 -15.883 1.00 95.12 87 PRO A C 1
ATOM 733 O O . PRO A 1 87 ? 14.774 -7.342 -15.254 1.00 95.12 87 PRO A O 1
ATOM 736 N N . SER A 1 88 ? 16.277 -8.959 -15.576 1.00 94.62 88 SER A N 1
ATOM 737 C CA . SER A 1 88 ? 17.096 -8.661 -14.385 1.00 94.62 88 SER A CA 1
ATOM 738 C C . SER A 1 88 ? 17.457 -7.179 -14.211 1.00 94.62 88 SER A C 1
ATOM 740 O O . SER A 1 88 ? 17.364 -6.641 -13.108 1.00 94.62 88 SER A O 1
ATOM 742 N N . THR A 1 89 ? 17.815 -6.485 -15.292 1.00 94.50 89 THR A N 1
ATOM 743 C CA . THR A 1 89 ? 18.093 -5.044 -15.285 1.00 94.50 89 THR A CA 1
ATOM 744 C C . THR A 1 89 ? 16.887 -4.223 -14.830 1.00 94.50 89 THR A C 1
ATOM 746 O O . THR A 1 89 ? 17.068 -3.256 -14.094 1.00 94.50 89 THR A O 1
ATOM 749 N N . ALA A 1 90 ? 15.656 -4.599 -15.191 1.00 94.62 90 ALA A N 1
ATOM 750 C CA . ALA A 1 90 ? 14.465 -3.891 -14.727 1.00 94.62 90 ALA A CA 1
ATOM 751 C C . ALA A 1 90 ? 14.351 -3.952 -13.195 1.00 94.62 90 ALA A C 1
ATOM 753 O O . ALA A 1 90 ? 14.198 -2.911 -12.556 1.00 94.62 90 ALA A O 1
ATOM 754 N N . PHE A 1 91 ? 14.543 -5.132 -12.594 1.00 92.00 91 PHE A N 1
ATOM 755 C CA . PHE A 1 91 ? 14.561 -5.287 -11.135 1.00 92.00 91 PHE A CA 1
ATOM 756 C C . PHE A 1 91 ? 15.688 -4.494 -10.470 1.00 92.00 91 PHE A C 1
ATOM 758 O O . PHE A 1 91 ? 15.460 -3.850 -9.448 1.00 92.00 91 PHE A O 1
ATOM 765 N N . GLN A 1 92 ? 16.886 -4.468 -11.062 1.00 90.44 92 GLN A N 1
ATOM 766 C CA . GLN A 1 92 ? 17.990 -3.643 -10.558 1.00 90.44 92 GLN A CA 1
ATOM 767 C C . GLN A 1 92 ? 17.649 -2.146 -10.580 1.00 90.44 92 GLN A C 1
ATOM 769 O O . GLN A 1 92 ? 18.011 -1.423 -9.656 1.00 90.44 92 GLN A O 1
ATOM 774 N N . ILE A 1 93 ? 16.926 -1.667 -11.598 1.00 90.75 93 ILE A N 1
ATOM 775 C CA . ILE A 1 93 ? 16.487 -0.265 -11.674 1.00 90.75 93 ILE A CA 1
ATOM 776 C C . ILE A 1 93 ? 15.390 0.035 -10.643 1.00 90.75 93 ILE A C 1
ATOM 778 O O . ILE A 1 93 ? 15.404 1.118 -10.041 1.00 90.75 93 ILE A O 1
ATOM 782 N N . LEU A 1 94 ? 14.461 -0.904 -10.420 1.00 90.00 94 LEU A N 1
ATOM 783 C CA . LEU A 1 94 ? 13.445 -0.803 -9.367 1.00 90.00 94 LEU A CA 1
ATOM 784 C C . LEU A 1 94 ? 14.112 -0.670 -7.989 1.00 90.00 94 LEU A C 1
ATOM 786 O O . LEU A 1 94 ? 13.858 0.316 -7.294 1.00 90.00 94 LEU A O 1
ATOM 790 N N . LEU A 1 95 ? 15.052 -1.576 -7.685 1.00 85.06 95 LEU A N 1
ATOM 791 C CA . LEU A 1 95 ? 15.897 -1.580 -6.480 1.00 85.06 95 LEU A CA 1
ATOM 792 C C . LEU A 1 95 ? 16.888 -0.405 -6.419 1.00 85.06 95 LEU A C 1
ATOM 794 O O . LEU A 1 95 ? 17.491 -0.147 -5.376 1.00 85.06 95 LEU A O 1
ATOM 798 N N . GLY A 1 96 ? 17.090 0.287 -7.539 1.00 77.38 96 GLY A N 1
ATOM 799 C CA . GLY A 1 96 ? 18.027 1.391 -7.678 1.00 77.38 96 GLY A CA 1
ATOM 800 C C . GLY A 1 96 ? 17.576 2.669 -6.964 1.00 77.38 96 GLY A C 1
ATOM 801 O O . GLY A 1 96 ? 16.399 2.895 -6.688 1.00 77.38 96 GLY A O 1
ATOM 802 N N . GLY A 1 97 ? 18.537 3.553 -6.688 1.00 68.31 97 GLY A N 1
ATOM 803 C CA . GLY A 1 97 ? 18.340 4.795 -5.935 1.00 68.31 97 GLY A CA 1
ATOM 804 C C . GLY A 1 97 ? 19.6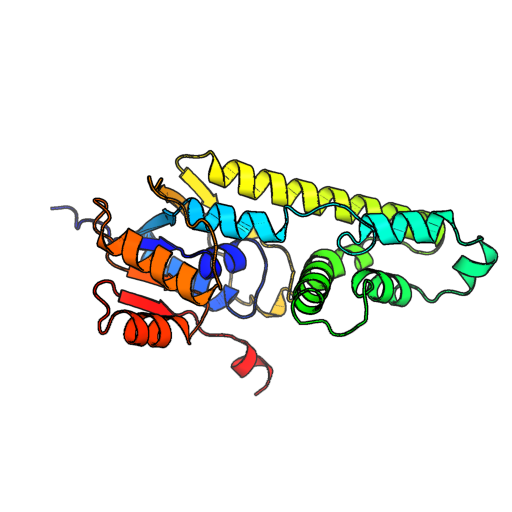49 5.250 -5.287 1.00 68.31 97 GLY A C 1
ATOM 805 O O . GLY A 1 97 ? 20.722 4.793 -5.676 1.00 68.31 97 GLY A O 1
ATOM 806 N N . LYS A 1 98 ? 19.602 6.132 -4.280 1.00 54.97 98 LYS A N 1
ATOM 807 C CA . LYS A 1 98 ? 20.749 6.341 -3.373 1.00 54.97 98 LYS A CA 1
ATOM 808 C C . LYS A 1 98 ? 21.027 5.003 -2.654 1.00 54.97 98 LYS A C 1
ATOM 810 O O . LYS A 1 98 ? 20.425 4.715 -1.630 1.00 54.97 98 LYS A O 1
ATOM 815 N N . MET A 1 99 ? 21.910 4.176 -3.218 1.00 45.66 99 MET A N 1
ATOM 816 C CA . MET A 1 99 ? 22.306 2.859 -2.687 1.00 45.66 99 MET A CA 1
ATOM 817 C C . MET A 1 99 ? 23.101 2.936 -1.371 1.00 45.66 99 MET A C 1
ATOM 819 O O . MET A 1 99 ? 23.410 1.911 -0.771 1.00 45.66 99 MET A O 1
ATOM 823 N N . TRP A 1 100 ? 23.432 4.142 -0.906 1.00 40.94 100 TRP A N 1
ATOM 824 C CA . TRP A 1 100 ? 24.178 4.355 0.329 1.00 40.94 100 TRP A CA 1
ATOM 825 C C . TRP A 1 100 ? 23.254 4.363 1.552 1.00 40.94 100 TRP A C 1
ATOM 827 O O . TRP A 1 100 ? 22.224 5.040 1.574 1.00 40.94 100 TRP A O 1
ATOM 837 N N . ALA A 1 101 ? 23.654 3.600 2.571 1.00 35.62 101 ALA A N 1
ATOM 838 C CA . ALA A 1 101 ? 22.867 3.181 3.727 1.00 35.62 101 ALA A CA 1
ATOM 839 C C . ALA A 1 101 ? 22.552 4.291 4.748 1.00 35.62 101 ALA A C 1
ATOM 841 O O . ALA A 1 101 ? 22.907 4.191 5.918 1.00 35.62 101 ALA A O 1
ATOM 842 N N . GLN A 1 102 ? 21.835 5.342 4.351 1.00 43.53 102 GLN A N 1
ATOM 843 C CA . GLN A 1 102 ? 21.232 6.266 5.316 1.00 43.53 102 GLN A CA 1
ATOM 844 C C . GLN A 1 102 ? 19.757 5.909 5.563 1.00 43.53 102 GLN A C 1
ATOM 846 O O . GLN A 1 102 ? 18.836 6.468 4.968 1.00 43.53 102 GLN A O 1
ATOM 851 N N . GLY A 1 103 ? 19.578 4.902 6.429 1.00 50.62 103 GLY A N 1
ATOM 852 C CA . GLY A 1 103 ? 18.602 4.799 7.532 1.00 50.62 103 GLY A CA 1
ATOM 853 C C . GLY A 1 103 ? 17.086 4.816 7.290 1.00 50.62 103 GLY A C 1
ATOM 854 O O . GLY A 1 103 ? 16.364 4.185 8.048 1.00 50.62 103 GLY A O 1
ATOM 855 N N . LEU A 1 104 ? 16.573 5.499 6.269 1.00 51.00 104 LEU A N 1
ATOM 856 C CA . LEU A 1 104 ? 15.123 5.648 6.028 1.00 51.00 104 LEU A CA 1
ATOM 857 C C . LEU A 1 104 ? 14.753 5.431 4.557 1.00 51.00 104 LEU A C 1
ATOM 859 O O . LEU A 1 104 ? 13.679 4.936 4.226 1.00 51.00 104 LEU A O 1
ATOM 863 N N . TYR A 1 105 ? 15.678 5.755 3.659 1.00 49.88 105 TYR A N 1
ATOM 864 C CA . TYR A 1 105 ? 15.442 5.732 2.221 1.00 49.88 105 TYR A CA 1
ATOM 865 C C . TYR A 1 105 ? 15.483 4.310 1.617 1.00 49.88 105 TYR A C 1
ATOM 867 O O . TYR A 1 105 ? 14.789 4.034 0.641 1.00 49.88 105 TYR A O 1
ATOM 875 N N . LEU A 1 106 ? 16.218 3.374 2.234 1.00 53.28 106 LEU A N 1
ATOM 876 C CA . LEU A 1 106 ? 16.266 1.964 1.810 1.00 53.28 106 LEU A CA 1
ATOM 877 C C . LEU A 1 106 ? 14.923 1.244 1.981 1.00 53.28 106 LEU A C 1
ATOM 879 O O . LEU A 1 106 ? 14.538 0.472 1.104 1.00 53.28 106 LEU A O 1
ATOM 883 N N . ASN A 1 107 ? 14.197 1.516 3.071 1.00 60.59 107 ASN A N 1
ATOM 884 C CA . ASN A 1 107 ? 12.875 0.927 3.294 1.00 60.59 107 ASN A CA 1
ATOM 885 C C . ASN A 1 107 ? 11.920 1.362 2.185 1.00 60.59 107 ASN A C 1
ATOM 887 O O . ASN A 1 107 ? 11.268 0.531 1.568 1.00 60.59 107 ASN A O 1
ATOM 891 N N . PHE A 1 108 ? 11.940 2.646 1.838 1.00 65.75 108 PHE A N 1
ATOM 892 C CA . PHE A 1 108 ? 11.127 3.199 0.765 1.00 65.75 108 PHE A CA 1
ATOM 893 C C . PHE A 1 108 ? 11.448 2.612 -0.629 1.00 65.75 108 PHE A C 1
ATOM 895 O O . PHE A 1 108 ? 10.538 2.275 -1.387 1.00 65.75 108 PHE A O 1
ATOM 902 N N . VAL A 1 109 ? 12.728 2.425 -0.979 1.00 68.38 109 VAL A N 1
ATOM 903 C CA . VAL A 1 109 ? 13.116 1.802 -2.264 1.00 68.38 109 VAL A CA 1
ATOM 904 C C . VAL A 1 109 ? 12.724 0.323 -2.321 1.00 68.38 109 VAL A C 1
ATOM 906 O O . VAL A 1 109 ? 12.216 -0.142 -3.341 1.00 68.38 109 VAL A O 1
ATOM 909 N N . ARG A 1 110 ? 12.885 -0.417 -1.216 1.00 73.81 110 ARG A N 1
ATOM 910 C CA . ARG A 1 110 ? 12.385 -1.798 -1.115 1.00 73.81 110 ARG A CA 1
ATOM 911 C C . ARG A 1 110 ? 10.873 -1.839 -1.290 1.00 73.81 110 ARG A C 1
ATOM 913 O O . ARG A 1 110 ? 10.379 -2.628 -2.086 1.00 73.81 110 ARG A O 1
ATOM 920 N N . HIS A 1 111 ? 10.162 -0.945 -0.608 1.00 76.81 111 HIS A N 1
ATOM 921 C CA . HIS A 1 111 ? 8.715 -0.865 -0.689 1.00 76.81 111 HIS A CA 1
ATOM 922 C C . HIS A 1 111 ? 8.241 -0.601 -2.125 1.00 76.81 111 HIS A C 1
ATOM 924 O O . HIS A 1 111 ? 7.445 -1.356 -2.671 1.00 76.81 111 HIS A O 1
ATOM 930 N N . THR A 1 112 ? 8.784 0.421 -2.781 1.00 77.75 112 THR A N 1
ATOM 931 C CA . THR A 1 112 ? 8.432 0.729 -4.175 1.00 77.75 112 THR A CA 1
ATOM 932 C C . THR A 1 112 ? 8.821 -0.390 -5.143 1.00 77.75 112 THR A C 1
ATOM 934 O O . THR A 1 112 ? 8.073 -0.662 -6.072 1.00 77.75 112 THR A O 1
ATOM 937 N N . THR A 1 113 ? 9.929 -1.101 -4.916 1.00 83.56 113 THR A N 1
ATOM 938 C CA . THR A 1 113 ? 10.300 -2.259 -5.748 1.00 83.56 113 THR A CA 1
ATOM 939 C C . THR A 1 113 ? 9.228 -3.343 -5.713 1.00 83.56 113 THR A C 1
ATOM 941 O O . THR A 1 113 ? 8.764 -3.769 -6.767 1.00 83.56 113 THR A O 1
ATOM 944 N N . PHE A 1 114 ? 8.812 -3.763 -4.516 1.00 88.12 114 PHE A N 1
ATOM 945 C CA . PHE A 1 114 ? 7.778 -4.786 -4.344 1.00 88.12 114 PHE A CA 1
ATOM 946 C C . PHE A 1 114 ? 6.446 -4.368 -4.978 1.00 88.12 114 PHE A C 1
ATOM 948 O O . PHE A 1 114 ? 5.786 -5.176 -5.621 1.00 88.12 114 PHE A O 1
ATOM 955 N N . LEU A 1 115 ? 6.098 -3.081 -4.905 1.00 89.44 115 LEU A N 1
ATOM 956 C CA . LEU A 1 115 ? 4.875 -2.549 -5.510 1.00 89.44 115 LEU A CA 1
ATOM 957 C C . LEU A 1 115 ? 4.824 -2.649 -7.037 1.00 89.44 115 LEU A C 1
ATOM 959 O O . LEU A 1 115 ? 3.730 -2.630 -7.597 1.00 89.44 115 LEU A O 1
ATOM 963 N N . TYR A 1 116 ? 5.972 -2.723 -7.710 1.00 92.69 116 TYR A N 1
ATOM 964 C CA . TYR A 1 116 ? 6.062 -2.674 -9.172 1.00 92.69 116 TYR A CA 1
ATOM 965 C C . TYR A 1 116 ? 6.674 -3.931 -9.797 1.00 92.69 116 TYR A C 1
ATOM 967 O O . TYR A 1 116 ? 6.776 -4.005 -11.020 1.00 92.69 116 TYR A O 1
ATOM 975 N N . ALA A 1 117 ? 7.087 -4.910 -8.989 1.00 93.12 117 ALA A N 1
ATOM 976 C CA . ALA A 1 117 ? 7.795 -6.099 -9.454 1.00 93.12 117 ALA A CA 1
ATOM 977 C C . ALA A 1 117 ? 7.001 -6.891 -10.509 1.00 93.12 117 ALA A C 1
ATOM 979 O O . ALA A 1 117 ? 7.548 -7.218 -11.557 1.00 93.12 117 ALA A O 1
ATOM 980 N N . ASP A 1 118 ? 5.700 -7.106 -10.294 1.00 94.12 118 ASP A N 1
ATOM 981 C CA . ASP A 1 118 ? 4.821 -7.831 -11.228 1.00 94.12 118 ASP A CA 1
ATOM 982 C C . ASP A 1 118 ? 4.585 -7.090 -12.555 1.00 94.12 118 ASP A C 1
ATOM 984 O O . ASP A 1 118 ? 4.133 -7.685 -13.532 1.00 94.12 118 ASP A O 1
ATOM 988 N N . LEU A 1 119 ? 4.869 -5.784 -12.627 1.00 96.31 119 LEU A N 1
ATOM 989 C CA . LEU A 1 119 ? 4.757 -5.038 -13.884 1.00 96.31 119 LEU A CA 1
ATOM 990 C C . LEU A 1 119 ? 5.855 -5.428 -14.870 1.00 96.31 119 LEU A C 1
ATOM 992 O O . LEU A 1 119 ? 5.648 -5.303 -16.076 1.00 96.31 119 LEU A O 1
ATOM 996 N N . VAL A 1 120 ? 6.998 -5.912 -14.376 1.00 96.38 120 VAL A N 1
ATOM 997 C CA . VAL A 1 120 ? 8.106 -6.380 -15.216 1.00 96.38 120 VAL A CA 1
ATOM 998 C C . VAL A 1 120 ? 7.658 -7.562 -16.076 1.00 96.38 120 VAL A C 1
ATOM 1000 O O . VAL A 1 120 ? 7.974 -7.600 -17.263 1.00 96.38 120 VAL A O 1
ATOM 1003 N N . ASP A 1 121 ? 6.833 -8.452 -15.523 1.00 94.38 121 ASP A N 1
ATOM 1004 C CA . ASP A 1 121 ? 6.314 -9.637 -16.218 1.00 94.38 121 ASP A CA 1
ATOM 1005 C C . ASP A 1 121 ? 5.323 -9.290 -17.348 1.00 94.38 121 ASP A C 1
ATOM 1007 O O . ASP A 1 121 ? 5.039 -10.115 -18.214 1.00 94.38 121 ASP A O 1
ATOM 1011 N N . LYS A 1 122 ? 4.802 -8.054 -17.382 1.00 95.81 122 LYS A N 1
ATOM 1012 C CA . LYS A 1 122 ? 3.854 -7.563 -18.406 1.00 95.81 122 LYS A CA 1
ATOM 1013 C C . LYS A 1 122 ? 4.539 -6.901 -19.608 1.00 95.81 122 LYS A C 1
ATOM 1015 O O . LYS A 1 122 ? 3.877 -6.346 -20.501 1.00 95.81 122 LYS A O 1
ATOM 1020 N N . VAL A 1 123 ? 5.868 -6.888 -19.623 1.00 98.06 123 VAL A N 1
ATOM 1021 C CA . VAL A 1 123 ? 6.667 -6.149 -20.597 1.00 98.06 123 VAL A CA 1
ATOM 1022 C C . VAL A 1 123 ? 7.511 -7.105 -21.426 1.00 98.06 123 VAL A C 1
ATOM 1024 O O . VAL A 1 123 ? 8.320 -7.864 -20.905 1.00 98.06 123 VAL A O 1
ATOM 1027 N N . ASP A 1 124 ? 7.357 -7.009 -22.746 1.00 97.19 124 ASP A N 1
ATOM 1028 C CA . ASP A 1 124 ? 8.293 -7.611 -23.687 1.00 97.19 124 ASP A CA 1
ATOM 1029 C C . ASP A 1 124 ? 9.524 -6.705 -23.823 1.00 97.19 124 ASP A C 1
ATOM 1031 O O . ASP A 1 124 ? 9.424 -5.535 -24.204 1.00 97.19 124 ASP A O 1
ATOM 1035 N N . PHE A 1 125 ? 10.686 -7.261 -23.493 1.00 96.94 125 PHE A N 1
ATOM 1036 C CA . PHE A 1 125 ? 11.983 -6.606 -23.619 1.00 96.94 125 PHE A CA 1
ATOM 1037 C C . PHE A 1 125 ? 12.746 -7.103 -24.852 1.00 96.94 125 PHE A C 1
ATOM 1039 O O . PHE A 1 125 ? 13.971 -7.140 -24.825 1.00 96.94 125 PHE A O 1
ATOM 1046 N N . SER A 1 126 ? 12.085 -7.522 -25.929 1.00 96.25 126 SER A N 1
ATOM 1047 C CA . SER A 1 126 ? 12.765 -7.800 -27.203 1.00 96.25 126 SER A CA 1
ATOM 1048 C C . SER A 1 126 ? 13.391 -6.520 -27.775 1.00 96.25 126 SER A C 1
ATOM 1050 O O . SER A 1 126 ? 14.561 -6.508 -28.149 1.00 96.25 126 SER A O 1
ATOM 1052 N N . ASP A 1 127 ? 12.659 -5.404 -27.706 1.00 97.00 127 ASP A N 1
ATOM 1053 C CA . ASP A 1 127 ? 13.191 -4.046 -27.863 1.00 97.00 127 ASP A CA 1
ATOM 1054 C C . ASP A 1 127 ? 13.417 -3.439 -26.469 1.00 97.00 127 ASP A C 1
ATOM 1056 O O . ASP A 1 127 ? 12.466 -3.105 -25.755 1.00 97.00 127 ASP A O 1
ATOM 1060 N N . LYS A 1 128 ? 14.684 -3.308 -26.053 1.00 96.88 128 LYS A N 1
ATOM 1061 C CA . LYS A 1 128 ? 15.038 -2.912 -24.676 1.00 96.88 128 LYS A CA 1
ATOM 1062 C C . LYS A 1 128 ? 14.533 -1.518 -24.326 1.00 96.88 128 LYS A C 1
ATOM 1064 O O . LYS A 1 128 ? 14.046 -1.285 -23.220 1.00 96.88 128 LYS A O 1
ATOM 1069 N N . ARG A 1 129 ? 14.642 -0.583 -25.270 1.00 97.81 129 ARG A N 1
ATOM 1070 C CA . ARG A 1 129 ? 14.257 0.816 -25.079 1.00 97.81 129 ARG A CA 1
ATOM 1071 C C . ARG A 1 129 ? 12.745 0.940 -24.952 1.00 97.81 129 ARG A C 1
ATOM 1073 O O . ARG A 1 129 ? 12.273 1.568 -24.004 1.00 97.81 129 ARG A O 1
ATOM 1080 N N . LYS A 1 130 ? 11.989 0.322 -25.866 1.00 98.00 130 LYS A N 1
ATOM 1081 C CA . LYS A 1 130 ? 10.520 0.311 -25.794 1.00 98.00 130 LYS A CA 1
ATOM 1082 C C . LYS A 1 130 ? 10.026 -0.421 -24.554 1.00 98.00 130 LYS A C 1
ATOM 1084 O O . LYS A 1 130 ? 9.128 0.090 -23.893 1.00 98.00 130 LYS A O 1
ATOM 1089 N N . GLY A 1 131 ? 10.643 -1.548 -24.196 1.00 98.19 131 GLY A N 1
ATOM 1090 C CA . GLY A 1 131 ? 10.322 -2.287 -22.977 1.00 98.19 131 GLY A CA 1
ATOM 1091 C C . GLY A 1 131 ? 10.489 -1.426 -21.722 1.00 98.19 131 GLY A C 1
ATOM 1092 O O . GLY A 1 131 ? 9.557 -1.289 -20.933 1.00 98.19 131 GLY A O 1
ATOM 1093 N N . LEU A 1 132 ? 11.631 -0.744 -21.572 1.00 98.00 132 LEU A N 1
ATOM 1094 C CA . LEU A 1 132 ? 11.852 0.204 -20.474 1.00 98.00 132 LEU A CA 1
ATOM 1095 C C . LEU A 1 132 ? 10.787 1.314 -20.450 1.00 98.00 132 LEU A C 1
ATOM 1097 O O . LEU A 1 132 ? 10.184 1.565 -19.409 1.00 98.00 132 LEU A O 1
ATOM 1101 N N . LEU A 1 133 ? 10.511 1.968 -21.580 1.00 98.38 133 LEU A N 1
ATOM 1102 C CA . LEU A 1 133 ? 9.505 3.037 -21.627 1.00 98.38 133 LEU A CA 1
ATOM 1103 C C . LEU A 1 133 ? 8.090 2.532 -21.301 1.00 98.38 133 LEU A C 1
ATOM 1105 O O . LEU A 1 133 ? 7.360 3.219 -20.589 1.00 98.38 133 LEU A O 1
ATOM 1109 N N . LYS A 1 134 ? 7.731 1.320 -21.745 1.00 98.62 134 LYS A N 1
ATOM 1110 C CA . LYS A 1 134 ? 6.465 0.663 -21.392 1.00 98.62 134 LYS A CA 1
ATOM 1111 C C . LYS A 1 134 ? 6.383 0.381 -19.892 1.00 98.62 134 LYS A C 1
ATOM 1113 O O . LYS A 1 134 ? 5.382 0.725 -19.272 1.00 98.62 134 LYS A O 1
ATOM 1118 N N . LEU A 1 135 ? 7.437 -0.182 -19.294 1.00 98.44 135 LEU A N 1
ATOM 1119 C CA . LEU A 1 135 ? 7.499 -0.414 -17.847 1.00 98.44 135 LEU A CA 1
ATOM 1120 C C . LEU A 1 135 ? 7.333 0.894 -17.062 1.00 98.44 135 LEU A C 1
ATOM 1122 O O . LEU A 1 135 ? 6.607 0.933 -16.074 1.00 98.44 135 LEU A O 1
ATOM 1126 N N . ALA A 1 136 ? 7.983 1.972 -17.506 1.00 97.94 136 ALA A N 1
ATOM 1127 C CA . ALA A 1 136 ? 7.848 3.279 -16.874 1.00 97.94 136 ALA A CA 1
ATOM 1128 C C . ALA A 1 136 ? 6.404 3.808 -16.920 1.00 97.94 136 ALA A C 1
ATOM 1130 O O . ALA A 1 136 ? 5.942 4.347 -15.918 1.00 97.94 136 ALA A O 1
ATOM 1131 N N . GLY A 1 137 ? 5.704 3.622 -18.046 1.00 98.38 137 GLY A N 1
ATOM 1132 C CA . GLY A 1 137 ? 4.283 3.955 -18.182 1.00 98.38 137 GLY A CA 1
ATOM 1133 C C . GLY A 1 137 ? 3.409 3.184 -17.194 1.00 98.38 137 GLY A C 1
ATOM 1134 O O . GLY A 1 137 ? 2.712 3.804 -16.402 1.00 98.38 137 GLY A O 1
ATOM 1135 N N . LEU A 1 138 ? 3.552 1.855 -17.139 1.00 98.12 138 LEU A N 1
ATOM 1136 C CA . LEU A 1 138 ? 2.802 1.004 -16.200 1.00 98.12 138 LEU A CA 1
ATOM 1137 C C . LEU A 1 138 ? 3.032 1.388 -14.727 1.00 98.12 138 LEU A C 1
ATOM 1139 O O . LEU A 1 138 ? 2.131 1.275 -13.898 1.00 98.12 138 LEU A O 1
ATOM 1143 N N . ILE A 1 139 ? 4.252 1.816 -14.381 1.00 96.12 139 ILE A N 1
ATOM 1144 C CA . ILE A 1 139 ? 4.577 2.287 -13.028 1.00 96.12 139 ILE A CA 1
ATOM 1145 C C . ILE A 1 139 ? 3.870 3.608 -12.723 1.00 96.12 139 ILE A C 1
ATOM 1147 O O . ILE A 1 139 ? 3.353 3.759 -11.620 1.00 96.12 139 ILE A O 1
ATOM 1151 N N . ASP A 1 140 ? 3.869 4.560 -13.662 1.00 96.19 140 ASP A N 1
ATOM 1152 C CA . ASP A 1 140 ? 3.173 5.839 -13.479 1.00 96.19 140 ASP A CA 1
ATOM 1153 C C . ASP A 1 140 ? 1.658 5.631 -13.357 1.00 96.19 140 ASP A C 1
ATOM 1155 O O . ASP A 1 140 ? 1.059 6.174 -12.433 1.00 96.19 140 ASP A O 1
ATOM 1159 N N . GLU A 1 141 ? 1.072 4.784 -14.210 1.00 96.75 141 GLU A N 1
ATOM 1160 C CA . GLU A 1 141 ? -0.349 4.414 -14.161 1.00 96.75 141 GLU A CA 1
ATOM 1161 C C . GLU A 1 141 ? -0.721 3.838 -12.791 1.00 96.75 141 GLU A C 1
ATOM 1163 O O . GLU A 1 141 ? -1.590 4.376 -12.113 1.00 96.75 141 GLU A O 1
ATOM 1168 N N . ARG A 1 142 ? -0.004 2.810 -12.314 1.00 95.19 142 ARG A N 1
ATOM 1169 C CA . ARG A 1 142 ? -0.275 2.215 -10.994 1.00 95.19 142 ARG A CA 1
ATOM 1170 C C . ARG A 1 142 ? -0.099 3.213 -9.850 1.00 95.19 142 ARG A C 1
ATOM 1172 O O . ARG A 1 142 ? -0.839 3.162 -8.869 1.00 95.19 142 ARG A O 1
ATOM 1179 N N . PHE A 1 143 ? 0.922 4.063 -9.929 1.00 93.12 143 PHE A N 1
ATOM 1180 C CA . PHE A 1 143 ? 1.165 5.088 -8.919 1.00 93.12 143 PHE A CA 1
ATOM 1181 C C . PHE A 1 143 ? -0.024 6.055 -8.835 1.00 93.12 143 PHE A C 1
ATOM 1183 O O . PHE A 1 143 ? -0.512 6.325 -7.740 1.00 93.12 143 PHE A O 1
ATOM 1190 N N . GLU A 1 144 ? -0.516 6.523 -9.982 1.00 94.56 144 GLU A N 1
ATOM 1191 C CA . GLU A 1 144 ? -1.656 7.439 -10.076 1.00 94.56 144 GLU A CA 1
ATOM 1192 C C . GLU A 1 144 ? -2.971 6.760 -9.672 1.00 94.56 144 GLU A C 1
ATOM 1194 O O . GLU A 1 144 ? -3.741 7.339 -8.913 1.00 94.56 144 GLU A O 1
ATOM 1199 N N . GLU A 1 145 ? -3.204 5.510 -10.079 1.00 95.00 145 GLU A N 1
ATOM 1200 C CA . GLU A 1 145 ? -4.355 4.707 -9.644 1.00 95.00 145 GLU A CA 1
ATOM 1201 C C . GLU A 1 145 ? -4.417 4.571 -8.118 1.00 95.00 145 GLU A C 1
ATOM 1203 O O . GLU A 1 145 ? -5.464 4.800 -7.511 1.00 95.00 145 GLU A O 1
ATOM 1208 N N . LEU A 1 146 ? -3.294 4.224 -7.481 1.00 93.81 146 LEU A N 1
ATOM 1209 C CA . LEU A 1 146 ? -3.223 4.115 -6.027 1.00 93.81 146 LEU A CA 1
ATOM 1210 C C . LEU A 1 146 ? -3.424 5.466 -5.349 1.00 93.81 146 LEU A C 1
ATOM 1212 O O . LEU A 1 146 ? -4.148 5.536 -4.357 1.00 93.81 146 LEU A O 1
ATOM 1216 N N . GLN A 1 147 ? -2.793 6.519 -5.872 1.00 94.19 147 GLN A N 1
ATOM 1217 C CA . GLN A 1 147 ? -2.912 7.862 -5.316 1.00 94.19 147 GLN A CA 1
ATOM 1218 C C . GLN A 1 147 ? -4.377 8.306 -5.342 1.00 94.19 147 GLN A C 1
ATOM 1220 O O . GLN A 1 147 ? -4.940 8.611 -4.292 1.00 94.19 147 GLN A O 1
ATOM 1225 N N . ASN A 1 148 ? -5.020 8.206 -6.505 1.00 95.81 148 ASN A N 1
ATOM 1226 C CA . ASN A 1 148 ? -6.427 8.546 -6.692 1.00 95.81 148 ASN A CA 1
ATOM 1227 C C . ASN A 1 148 ? -7.350 7.693 -5.808 1.00 95.81 148 ASN A C 1
ATOM 1229 O O . ASN A 1 148 ? -8.330 8.205 -5.271 1.00 95.81 148 ASN A O 1
ATOM 1233 N N . LYS A 1 149 ? -7.042 6.401 -5.615 1.00 95.75 149 LYS A N 1
ATOM 1234 C CA . LYS A 1 149 ? -7.818 5.514 -4.734 1.00 95.75 149 LYS A CA 1
ATOM 1235 C C . LYS A 1 149 ? -7.777 5.982 -3.279 1.00 95.75 149 LYS A C 1
ATOM 1237 O O . LYS A 1 149 ? -8.828 6.115 -2.657 1.00 95.75 149 LYS A O 1
ATOM 1242 N N . ILE A 1 150 ? -6.588 6.253 -2.732 1.00 95.88 150 ILE A N 1
ATOM 1243 C CA . ILE A 1 150 ? -6.458 6.693 -1.333 1.00 95.88 150 ILE A CA 1
ATOM 1244 C C . ILE A 1 150 ? -7.017 8.111 -1.149 1.00 95.88 150 ILE A C 1
ATOM 1246 O O . ILE A 1 150 ? -7.712 8.355 -0.166 1.00 95.88 150 ILE A O 1
ATOM 1250 N N . GLU A 1 151 ? -6.782 9.027 -2.092 1.00 96.62 151 GLU A N 1
ATOM 1251 C CA . GLU A 1 151 ? -7.382 10.369 -2.073 1.00 96.62 151 GLU A CA 1
ATOM 1252 C C . GLU A 1 151 ? -8.915 10.303 -2.117 1.00 96.62 151 GLU A C 1
ATOM 1254 O O . GLU A 1 151 ? -9.583 10.980 -1.335 1.00 96.62 151 GLU A O 1
ATOM 1259 N N . GLY A 1 152 ? -9.475 9.425 -2.955 1.00 97.12 152 GLY A N 1
ATOM 1260 C CA . GLY A 1 152 ? -10.910 9.155 -3.022 1.00 97.12 152 GLY A CA 1
ATOM 1261 C C . GLY A 1 152 ? -11.476 8.644 -1.696 1.00 97.12 152 GLY A C 1
ATOM 1262 O O . GLY A 1 152 ? -12.499 9.145 -1.230 1.00 97.12 152 GLY A O 1
ATOM 1263 N N . HIS A 1 153 ? -10.791 7.702 -1.039 1.00 97.44 153 HIS A N 1
ATOM 1264 C CA . HIS A 1 153 ? -11.176 7.245 0.299 1.00 97.44 153 HIS A CA 1
ATOM 1265 C C . HIS A 1 153 ? -11.078 8.368 1.338 1.00 97.44 153 HIS A C 1
ATOM 1267 O O . HIS A 1 153 ? -11.942 8.478 2.203 1.00 97.44 153 HIS A O 1
ATOM 1273 N N . LEU A 1 154 ? -10.050 9.218 1.252 1.00 95.56 154 LEU A N 1
ATOM 1274 C CA . LEU A 1 154 ? -9.820 10.310 2.194 1.00 95.56 154 LEU A CA 1
ATOM 1275 C C . LEU A 1 154 ? -10.921 11.372 2.131 1.00 95.56 154 LEU A C 1
ATOM 1277 O O . LEU A 1 154 ? -11.293 11.897 3.176 1.00 95.56 154 LEU A O 1
ATOM 1281 N N . ILE A 1 155 ? -11.459 11.703 0.957 1.00 95.56 155 ILE A N 1
ATOM 1282 C CA . ILE A 1 155 ? -12.529 12.713 0.827 1.00 95.56 155 ILE A CA 1
ATOM 1283 C C . ILE A 1 155 ? -13.936 12.147 1.053 1.00 95.56 155 ILE A C 1
ATOM 1285 O O . ILE A 1 155 ? -14.881 12.913 1.243 1.00 95.56 155 ILE A O 1
ATOM 1289 N N . ALA A 1 156 ? -14.091 10.825 1.035 1.00 96.56 156 ALA A N 1
ATOM 1290 C CA . ALA A 1 156 ? -15.376 10.181 1.242 1.00 96.56 156 ALA A CA 1
ATOM 1291 C C . ALA A 1 156 ? -15.793 10.189 2.722 1.00 96.56 156 ALA A C 1
ATOM 1293 O O . ALA A 1 156 ? -14.966 10.221 3.633 1.00 96.56 156 ALA A O 1
ATOM 1294 N N . ASN A 1 157 ? -17.102 10.099 2.965 1.00 97.25 157 ASN A N 1
ATOM 1295 C CA . ASN A 1 157 ? -17.633 9.734 4.285 1.00 97.25 157 ASN A CA 1
ATOM 1296 C C . ASN A 1 157 ? -17.599 8.214 4.497 1.00 97.25 157 ASN A C 1
ATOM 1298 O O . ASN A 1 157 ? -17.643 7.728 5.625 1.00 97.25 157 ASN A O 1
ATOM 1302 N N . GLU A 1 158 ? -17.559 7.461 3.401 1.00 98.00 158 GLU A N 1
ATOM 1303 C CA . GLU A 1 158 ? -17.640 6.012 3.371 1.00 98.00 158 GLU A CA 1
ATOM 1304 C C . GLU A 1 158 ? -17.135 5.490 2.023 1.00 98.00 158 GLU A C 1
ATOM 1306 O O . GLU A 1 158 ? -17.385 6.112 0.990 1.00 98.00 158 GLU A O 1
ATOM 1311 N N . PHE A 1 159 ? -16.439 4.355 2.026 1.00 98.12 159 PHE A N 1
ATOM 1312 C CA . PHE A 1 159 ? -15.921 3.714 0.818 1.00 98.12 159 PHE A CA 1
ATOM 1313 C C . PHE A 1 159 ? -15.984 2.187 0.918 1.00 98.12 159 PHE A C 1
ATOM 1315 O O . PHE A 1 159 ? -16.221 1.619 1.988 1.00 98.12 159 PHE A O 1
ATOM 1322 N N . GLU A 1 160 ? -15.765 1.517 -0.213 1.00 97.38 160 GLU A N 1
ATOM 1323 C CA . GLU A 1 160 ? -15.702 0.060 -0.284 1.00 97.38 160 GLU A CA 1
ATOM 1324 C C . GLU A 1 160 ? -14.285 -0.426 -0.593 1.00 97.38 160 GLU A C 1
ATOM 1326 O O . GLU A 1 160 ? -13.615 0.052 -1.506 1.00 97.38 160 GLU A O 1
ATOM 1331 N N . ILE A 1 161 ? -13.840 -1.432 0.153 1.00 96.62 161 ILE A N 1
ATOM 1332 C CA . ILE A 1 161 ? -12.626 -2.190 -0.128 1.00 96.62 161 ILE A CA 1
ATOM 1333 C C . ILE A 1 161 ? -13.022 -3.439 -0.905 1.00 96.62 161 ILE A C 1
ATOM 1335 O O . ILE A 1 161 ? -13.598 -4.382 -0.356 1.00 96.62 161 ILE A O 1
ATOM 1339 N N . ASN A 1 162 ? -12.669 -3.467 -2.186 1.00 95.25 162 ASN A N 1
ATOM 1340 C CA . ASN A 1 162 ? -12.770 -4.659 -3.012 1.00 95.25 162 ASN A CA 1
ATOM 1341 C C . ASN A 1 162 ? -11.501 -5.512 -2.875 1.00 95.25 162 ASN A C 1
ATOM 1343 O O . ASN A 1 162 ? -10.456 -5.191 -3.443 1.00 95.25 162 ASN A O 1
ATOM 1347 N N . PHE A 1 163 ? -11.594 -6.638 -2.163 1.00 92.88 163 PHE A N 1
ATOM 1348 C CA . PHE A 1 163 ? -10.455 -7.536 -1.936 1.00 92.88 163 PHE A CA 1
ATOM 1349 C C . PHE A 1 163 ? -9.860 -8.104 -3.237 1.00 92.88 163 PHE A C 1
ATOM 1351 O O . PHE A 1 163 ? -8.689 -8.474 -3.267 1.00 92.88 163 PHE A O 1
ATOM 1358 N N . ARG A 1 164 ? -10.625 -8.135 -4.339 1.00 90.56 164 ARG A N 1
ATOM 1359 C CA . ARG A 1 164 ? -10.137 -8.599 -5.651 1.00 90.56 164 ARG A CA 1
ATOM 1360 C C . ARG A 1 164 ? -9.168 -7.621 -6.321 1.00 90.56 164 ARG A C 1
ATOM 1362 O O . ARG A 1 164 ? -8.455 -8.017 -7.239 1.00 90.56 164 ARG A O 1
ATOM 1369 N N . GLU A 1 165 ? -9.122 -6.377 -5.856 1.00 92.62 165 GLU A N 1
ATOM 1370 C CA . GLU A 1 165 ? -8.229 -5.325 -6.356 1.00 92.62 165 GLU A CA 1
ATOM 1371 C C . GLU A 1 165 ? -6.923 -5.215 -5.556 1.00 92.62 165 GLU A C 1
ATOM 1373 O O . GLU A 1 165 ? -6.120 -4.320 -5.817 1.00 92.62 165 GLU A O 1
ATOM 1378 N N . ILE A 1 166 ? -6.690 -6.099 -4.577 1.00 92.62 166 ILE A N 1
ATOM 1379 C CA . ILE A 1 166 ? -5.462 -6.078 -3.778 1.00 92.62 166 ILE A CA 1
ATOM 1380 C C . ILE A 1 166 ? -4.246 -6.305 -4.683 1.00 92.62 166 ILE A C 1
ATOM 1382 O O . ILE A 1 166 ? -4.124 -7.330 -5.365 1.00 92.62 166 ILE A O 1
ATOM 1386 N N . LEU A 1 167 ? -3.303 -5.362 -4.644 1.00 93.19 167 LEU A N 1
ATOM 1387 C CA . LEU A 1 167 ? -2.079 -5.444 -5.437 1.00 93.19 167 LEU A CA 1
ATOM 1388 C C . LEU A 1 167 ? -1.105 -6.506 -4.893 1.00 93.19 167 LEU A C 1
ATOM 1390 O O . LEU A 1 167 ? -1.008 -6.704 -3.678 1.00 93.19 167 LEU A O 1
ATOM 1394 N N . PRO A 1 168 ? -0.324 -7.179 -5.755 1.00 90.94 168 PRO A N 1
ATOM 1395 C CA . PRO A 1 168 ? 0.543 -8.297 -5.376 1.00 90.94 168 PRO A CA 1
ATOM 1396 C C . PRO A 1 168 ? 1.910 -7.854 -4.817 1.00 90.94 168 PRO A C 1
ATOM 1398 O O . PRO A 1 168 ? 2.943 -8.364 -5.227 1.00 90.94 168 PRO A O 1
ATOM 1401 N N . TYR A 1 169 ? 1.926 -6.922 -3.869 1.00 86.94 169 TYR A N 1
ATOM 1402 C CA . TYR A 1 169 ? 3.135 -6.255 -3.375 1.00 86.94 169 TYR A CA 1
ATOM 1403 C C . TYR A 1 169 ? 4.210 -7.196 -2.793 1.00 86.94 169 TYR A C 1
ATOM 1405 O O . TYR A 1 169 ? 5.260 -7.378 -3.399 1.00 86.94 169 TYR A O 1
ATOM 1413 N N . TRP A 1 170 ? 3.952 -7.867 -1.663 1.00 84.25 170 TRP A N 1
ATOM 1414 C CA . TRP A 1 170 ? 4.842 -8.919 -1.136 1.00 84.25 170 TRP A CA 1
ATOM 1415 C C . TRP A 1 170 ? 4.617 -10.274 -1.838 1.00 84.25 170 TRP A C 1
ATOM 1417 O O . TRP A 1 170 ? 5.108 -11.295 -1.370 1.00 84.25 170 TRP A O 1
ATOM 1427 N N . GLY A 1 171 ? 3.880 -10.286 -2.955 1.00 84.88 171 GLY A N 1
ATOM 1428 C CA . GLY A 1 171 ? 3.431 -11.484 -3.659 1.00 84.88 171 GLY A CA 1
ATOM 1429 C C . GLY A 1 171 ? 2.143 -12.083 -3.087 1.00 84.88 171 GLY A C 1
ATOM 1430 O O . GLY A 1 171 ? 1.888 -12.051 -1.884 1.00 84.88 171 GLY A O 1
ATOM 1431 N N . LYS A 1 172 ? 1.312 -12.658 -3.968 1.00 87.00 172 LYS A N 1
ATOM 1432 C CA . LYS A 1 172 ? -0.005 -13.217 -3.601 1.00 87.00 172 LYS A CA 1
ATOM 1433 C C . LYS A 1 172 ? 0.062 -14.453 -2.704 1.00 87.00 172 LYS A C 1
ATOM 1435 O O . LYS A 1 172 ? -0.948 -14.809 -2.125 1.00 87.00 172 LYS A O 1
ATOM 1440 N N . PHE A 1 173 ? 1.224 -15.081 -2.538 1.00 87.38 173 PHE A N 1
ATOM 1441 C CA . PHE A 1 173 ? 1.390 -16.266 -1.688 1.00 87.38 173 PHE A CA 1
ATOM 1442 C C . PHE A 1 173 ? 1.151 -15.999 -0.187 1.00 87.38 173 PHE A C 1
ATOM 1444 O O . PHE A 1 173 ? 0.991 -16.940 0.584 1.00 87.38 173 PHE A O 1
ATOM 1451 N N . TYR A 1 174 ? 1.066 -14.733 0.235 1.00 90.38 174 TYR A N 1
ATOM 1452 C CA . TYR A 1 174 ? 0.588 -14.358 1.572 1.00 90.38 174 TYR A CA 1
ATOM 1453 C C . TYR A 1 174 ? -0.946 -14.324 1.706 1.00 90.38 174 TYR A C 1
ATOM 1455 O O . TYR A 1 174 ? -1.450 -14.052 2.792 1.00 90.38 174 TYR A O 1
ATOM 1463 N N . LEU A 1 175 ? -1.687 -14.584 0.627 1.00 89.12 175 LEU A N 1
ATOM 1464 C CA . LEU A 1 175 ? -3.143 -14.698 0.581 1.00 89.12 175 LEU A CA 1
ATOM 1465 C C . LEU A 1 175 ? -3.503 -16.063 -0.010 1.00 89.12 175 LEU A C 1
ATOM 1467 O O . LEU A 1 175 ? -3.358 -16.271 -1.212 1.00 89.12 175 LEU A O 1
ATOM 1471 N N . PHE A 1 176 ? -3.981 -16.990 0.817 1.00 83.31 176 PHE A N 1
ATOM 1472 C CA . PHE A 1 176 ? -4.353 -18.334 0.350 1.00 83.31 176 PHE A CA 1
ATOM 1473 C C . PHE A 1 176 ? -5.827 -18.678 0.549 1.00 83.31 176 PHE A C 1
ATOM 1475 O O . PHE A 1 176 ? -6.245 -19.798 0.266 1.00 83.31 176 PHE A O 1
ATOM 1482 N N . MET A 1 177 ? -6.613 -17.749 1.083 1.00 82.38 177 MET A N 1
ATOM 1483 C CA . MET A 1 177 ? -8.050 -17.929 1.252 1.00 82.38 177 MET A CA 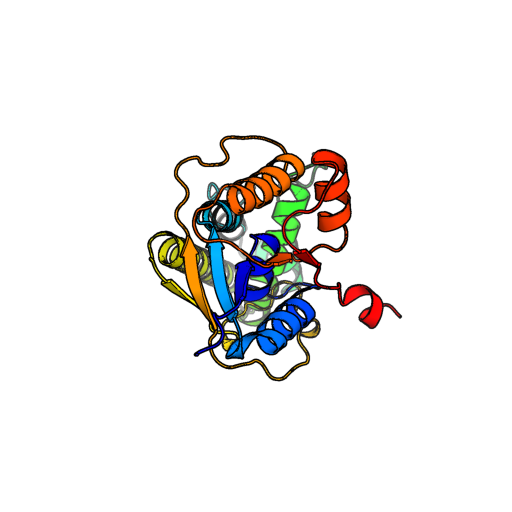1
ATOM 1484 C C . MET A 1 177 ? -8.833 -17.511 0.011 1.00 82.38 177 MET A C 1
ATOM 1486 O O . MET A 1 177 ? -8.380 -16.698 -0.799 1.00 82.38 177 MET A O 1
ATOM 1490 N N . GLU A 1 178 ? -10.076 -17.978 -0.060 1.00 85.62 178 GLU A N 1
ATOM 1491 C CA . GLU A 1 178 ? -11.077 -17.318 -0.885 1.00 85.62 178 GLU A CA 1
ATOM 1492 C C . GLU A 1 178 ? -11.319 -15.894 -0.363 1.00 85.62 178 GLU A C 1
ATOM 1494 O O . GLU A 1 178 ? -11.608 -15.673 0.818 1.00 85.62 178 GLU A O 1
ATOM 1499 N N . LEU A 1 179 ? -11.161 -14.912 -1.250 1.00 89.88 179 LEU A N 1
ATOM 1500 C CA . LEU A 1 179 ? -11.315 -13.509 -0.890 1.00 89.88 179 LEU A CA 1
ATOM 1501 C C . LEU A 1 179 ? -12.801 -13.179 -0.668 1.00 89.88 179 LEU A C 1
ATOM 1503 O O . LEU A 1 179 ? -13.623 -13.487 -1.535 1.00 89.88 179 LEU A O 1
ATOM 1507 N N . PRO A 1 180 ? -13.157 -12.516 0.450 1.00 92.19 180 PRO A N 1
ATOM 1508 C CA . PRO A 1 180 ? -14.538 -12.129 0.716 1.00 92.19 180 PRO A CA 1
ATOM 1509 C C . PRO A 1 180 ? -15.093 -11.143 -0.320 1.00 92.19 180 PRO A C 1
ATOM 1511 O O . PRO A 1 180 ? -14.359 -10.509 -1.080 1.00 92.19 180 PRO A O 1
ATOM 1514 N N . GLY A 1 181 ? -16.415 -10.942 -0.280 1.00 92.38 181 GLY A N 1
ATOM 1515 C CA . GLY A 1 181 ? -17.057 -9.812 -0.956 1.00 92.38 181 GLY A CA 1
ATOM 1516 C C . GLY A 1 181 ? -16.610 -8.451 -0.392 1.00 92.38 181 GLY A C 1
ATOM 1517 O O . GLY A 1 181 ? -15.992 -8.410 0.676 1.00 92.38 181 GLY A O 1
ATOM 1518 N N . PRO A 1 182 ? -16.952 -7.329 -1.050 1.00 95.56 182 PRO A N 1
ATOM 1519 C CA . PRO A 1 182 ? -16.479 -5.991 -0.680 1.00 95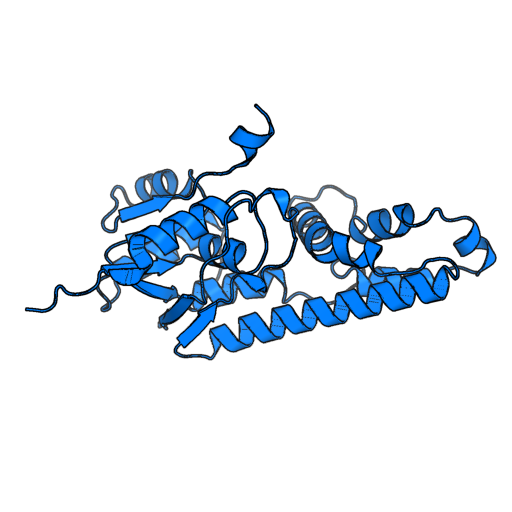.56 182 PRO A CA 1
ATOM 1520 C C . PRO A 1 182 ? -16.743 -5.627 0.786 1.00 95.56 182 PRO A C 1
ATOM 1522 O O . PRO A 1 182 ? -17.778 -6.000 1.339 1.00 95.56 182 PRO A O 1
ATOM 1525 N N . LEU A 1 183 ? -15.811 -4.928 1.433 1.00 96.94 183 LEU A N 1
ATOM 1526 C CA . LEU A 1 183 ? -15.975 -4.416 2.795 1.00 96.94 183 LEU A CA 1
ATOM 1527 C C . LEU A 1 183 ? -16.330 -2.936 2.757 1.00 96.94 183 LEU A C 1
ATOM 1529 O O . LEU A 1 183 ? -15.596 -2.142 2.185 1.00 96.94 183 LEU A O 1
ATOM 1533 N N . LYS A 1 184 ? -17.404 -2.566 3.440 1.00 97.94 184 LYS A N 1
ATOM 1534 C CA . LYS A 1 184 ? -17.832 -1.181 3.598 1.00 97.94 184 LYS A CA 1
ATOM 1535 C C . LYS A 1 184 ? -17.152 -0.555 4.823 1.00 97.94 184 LYS A C 1
ATOM 1537 O O . LYS A 1 184 ? -17.196 -1.144 5.903 1.00 97.94 184 LYS A O 1
ATOM 1542 N N . VAL A 1 185 ? -16.507 0.600 4.650 1.00 98.38 185 VAL A N 1
ATOM 1543 C CA . VAL A 1 185 ? -15.715 1.283 5.688 1.00 98.38 185 VAL A CA 1
ATOM 1544 C C . VAL A 1 185 ? -16.137 2.743 5.796 1.00 98.38 185 VAL A C 1
ATOM 1546 O O . VAL A 1 185 ? -16.113 3.479 4.812 1.00 98.38 185 VAL A O 1
ATOM 1549 N N . LYS A 1 186 ? -16.486 3.176 7.008 1.00 98.50 186 LYS A N 1
ATOM 1550 C CA . LYS A 1 186 ? -16.844 4.562 7.326 1.00 98.50 186 LYS A CA 1
ATOM 1551 C C . LYS A 1 186 ? -15.591 5.378 7.638 1.00 98.50 186 LYS A C 1
ATOM 1553 O O . LYS A 1 186 ? -14.728 4.936 8.393 1.00 98.50 186 LYS A O 1
ATOM 1558 N N . VAL A 1 187 ? -15.501 6.588 7.107 1.00 98.00 187 VAL A N 1
ATOM 1559 C CA . VAL A 1 187 ? -14.403 7.508 7.417 1.00 98.00 187 VAL A CA 1
ATOM 1560 C C . VAL A 1 187 ? -14.785 8.332 8.636 1.00 98.00 187 VAL A C 1
ATOM 1562 O O . VAL A 1 187 ? -15.799 9.027 8.649 1.00 98.00 187 VAL A O 1
ATOM 1565 N N . TRP A 1 188 ? -13.957 8.263 9.669 1.00 96.31 188 TRP A N 1
ATOM 1566 C CA . TRP A 1 188 ? -14.081 9.081 10.860 1.00 96.31 188 TRP A CA 1
ATOM 1567 C C . TRP A 1 188 ? -13.137 10.279 10.760 1.00 96.31 188 TRP A C 1
ATOM 1569 O O . TRP A 1 188 ? -11.914 10.142 10.719 1.00 96.31 188 TRP A O 1
ATOM 1579 N N . LYS A 1 189 ? -13.738 11.468 10.693 1.00 94.31 189 LYS A N 1
ATOM 1580 C CA . LYS A 1 189 ? -13.034 12.748 10.668 1.00 94.31 189 LYS A CA 1
ATOM 1581 C C . LYS A 1 189 ? -12.700 13.183 12.090 1.00 94.31 189 LYS A C 1
ATOM 1583 O O . LYS A 1 189 ? -13.606 13.374 12.897 1.00 94.31 189 LYS A O 1
ATOM 1588 N N . ILE A 1 190 ? -11.414 13.350 12.371 1.00 92.81 190 ILE A N 1
ATOM 1589 C CA . ILE A 1 190 ? -10.920 13.962 13.614 1.00 92.81 190 ILE A CA 1
ATOM 1590 C C . ILE A 1 190 ? -10.601 15.441 13.391 1.00 92.81 190 ILE A C 1
ATOM 1592 O O . ILE A 1 190 ? -10.201 15.824 12.286 1.00 92.81 190 ILE A O 1
ATOM 1596 N N . GLU A 1 191 ? -10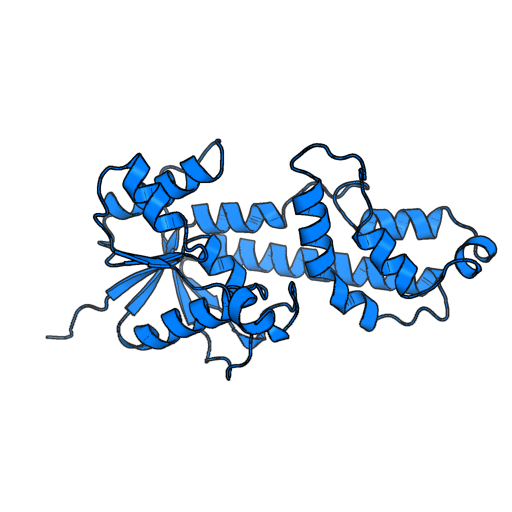.739 16.246 14.440 1.00 86.44 191 GLU A N 1
ATOM 1597 C CA . GLU A 1 191 ? -10.424 17.679 14.408 1.00 86.44 191 GLU A CA 1
ATOM 1598 C C . GLU A 1 191 ? -8.912 17.930 14.367 1.00 86.44 191 GLU A C 1
ATOM 1600 O O . GLU A 1 191 ? -8.418 18.606 13.465 1.00 86.44 191 GLU A O 1
ATOM 1605 N N . GLU A 1 192 ? -8.164 17.337 15.299 1.00 87.69 192 GLU A N 1
ATOM 1606 C CA . GLU A 1 192 ? -6.707 17.465 15.364 1.00 87.69 192 GLU A CA 1
ATOM 1607 C C . GLU A 1 192 ? -6.030 16.370 14.539 1.00 87.69 192 GLU A C 1
ATOM 1609 O O . GLU A 1 192 ? -6.413 15.208 14.629 1.00 87.69 192 GLU A O 1
ATOM 1614 N N . LYS A 1 193 ? -5.017 16.724 13.738 1.00 87.50 193 LYS A N 1
ATOM 1615 C CA . LYS A 1 193 ? -4.206 15.774 12.953 1.00 87.50 193 LYS A CA 1
ATOM 1616 C C . LYS A 1 193 ? -2.846 15.552 13.592 1.00 87.50 193 LYS A C 1
ATOM 1618 O O . LYS A 1 193 ? -2.326 16.428 14.283 1.00 87.50 193 LYS A O 1
ATOM 1623 N N . PHE A 1 194 ? -2.225 14.414 13.298 1.00 86.50 194 PHE A N 1
ATOM 1624 C CA . PHE A 1 194 ? -0.852 14.191 13.721 1.00 86.50 194 PHE A CA 1
ATOM 1625 C C . PHE A 1 194 ? 0.105 15.071 12.906 1.00 86.50 194 PHE A C 1
ATOM 1627 O O . PHE A 1 194 ? 0.340 14.828 11.724 1.00 86.50 194 PHE A O 1
ATOM 1634 N N . GLU A 1 195 ? 0.710 16.082 13.531 1.00 80.25 195 GLU A N 1
ATOM 1635 C CA . GLU A 1 195 ? 1.592 17.006 12.808 1.00 80.25 195 GLU A CA 1
ATOM 1636 C C . GLU A 1 195 ? 2.949 16.384 12.439 1.00 80.25 195 GLU A C 1
ATOM 1638 O O . GLU A 1 195 ? 3.370 16.406 11.280 1.00 80.25 195 GLU A O 1
ATOM 1643 N N . LYS A 1 196 ? 3.687 15.864 13.431 1.00 78.06 196 LYS A N 1
ATOM 1644 C CA . LYS A 1 196 ? 5.049 15.336 13.245 1.00 78.06 196 LYS A CA 1
ATOM 1645 C C . LYS A 1 196 ? 5.509 14.469 14.414 1.00 78.06 196 LYS A C 1
ATOM 1647 O O . LYS A 1 196 ? 5.189 14.723 15.569 1.00 78.06 196 LYS A O 1
ATOM 1652 N N . GLY A 1 197 ? 6.367 13.500 14.109 1.00 77.94 197 GLY A N 1
ATOM 1653 C CA . GLY A 1 197 ? 7.016 12.633 15.090 1.00 77.94 197 GLY A CA 1
ATOM 1654 C C . GLY A 1 197 ? 7.306 11.240 14.521 1.00 77.94 197 GLY A C 1
ATOM 1655 O O . GLY A 1 197 ? 6.945 10.953 13.378 1.00 77.94 197 GLY A O 1
ATOM 1656 N N . PRO A 1 198 ? 7.994 10.373 15.280 1.00 76.44 198 PRO A N 1
ATOM 1657 C CA . PRO A 1 198 ? 8.216 8.986 14.891 1.00 76.44 198 PRO A CA 1
ATOM 1658 C C . PRO A 1 198 ? 6.903 8.188 14.903 1.00 76.44 198 PRO A C 1
ATOM 1660 O O . PRO A 1 198 ? 5.992 8.501 15.668 1.00 76.44 198 PRO A O 1
ATOM 1663 N N . ALA A 1 199 ? 6.856 7.101 14.124 1.00 75.88 199 ALA A N 1
ATOM 1664 C CA . ALA A 1 199 ? 5.685 6.221 13.995 1.00 75.88 199 ALA A CA 1
ATOM 1665 C C . ALA A 1 199 ? 5.099 5.786 15.351 1.00 75.88 199 ALA A C 1
ATOM 1667 O O . ALA A 1 199 ? 3.900 5.861 15.558 1.00 75.88 199 ALA A O 1
ATOM 1668 N N . ARG A 1 200 ? 5.953 5.477 16.335 1.00 82.31 200 ARG A N 1
ATOM 1669 C CA . ARG A 1 200 ? 5.524 5.106 17.695 1.00 82.31 200 ARG A CA 1
ATOM 1670 C C . ARG A 1 200 ? 4.647 6.151 18.391 1.00 82.31 200 ARG A C 1
ATOM 1672 O O . ARG A 1 200 ? 3.795 5.778 19.189 1.00 82.31 200 ARG A O 1
ATOM 1679 N N . ILE A 1 201 ? 4.883 7.441 18.151 1.00 86.88 201 ILE A N 1
ATOM 1680 C CA . ILE A 1 201 ? 4.059 8.509 18.739 1.00 86.88 201 ILE A CA 1
ATOM 1681 C C . ILE A 1 201 ? 2.744 8.636 17.960 1.00 86.88 201 ILE A C 1
ATOM 1683 O O . ILE A 1 201 ? 1.707 8.878 18.569 1.00 86.88 201 ILE A O 1
ATOM 1687 N N . ARG A 1 202 ? 2.768 8.400 16.643 1.00 88.31 202 ARG A N 1
ATOM 1688 C CA . ARG A 1 202 ? 1.561 8.355 15.808 1.00 88.31 202 ARG A CA 1
ATOM 1689 C C . ARG A 1 202 ? 0.631 7.203 16.198 1.00 88.31 202 ARG A C 1
ATOM 1691 O O . ARG A 1 202 ? -0.555 7.438 16.372 1.00 88.31 202 ARG A O 1
ATOM 1698 N N . ASP A 1 203 ? 1.171 6.010 16.442 1.00 90.50 203 ASP A N 1
ATOM 1699 C CA . ASP A 1 203 ? 0.406 4.850 16.927 1.00 90.50 203 ASP A CA 1
ATOM 1700 C C . ASP A 1 203 ? -0.371 5.192 18.213 1.00 90.50 203 ASP A C 1
ATOM 1702 O O . ASP A 1 203 ? -1.557 4.888 18.357 1.00 90.50 203 ASP A O 1
ATOM 1706 N N . VAL A 1 204 ? 0.303 5.878 19.146 1.00 93.19 204 VAL A N 1
ATOM 1707 C CA . VAL A 1 204 ? -0.293 6.358 20.401 1.00 93.19 204 VAL A CA 1
ATOM 1708 C C . VAL A 1 204 ? -1.351 7.425 20.142 1.00 93.19 204 VAL A C 1
ATOM 1710 O O . VAL A 1 204 ? -2.393 7.403 20.790 1.00 93.19 204 VAL A O 1
ATOM 1713 N N . PHE A 1 205 ? -1.101 8.337 19.203 1.00 94.44 205 PHE A N 1
ATOM 1714 C CA . PHE A 1 205 ? -2.058 9.360 18.800 1.00 94.44 205 PHE A CA 1
ATOM 1715 C C . PHE A 1 205 ? -3.340 8.739 18.228 1.00 94.44 205 PHE A C 1
ATOM 1717 O O . PHE A 1 205 ? -4.404 8.993 18.782 1.00 94.44 205 PHE A O 1
ATOM 1724 N N . HIS A 1 206 ? -3.248 7.856 17.224 1.00 94.38 206 HIS A N 1
ATOM 1725 C CA . HIS A 1 206 ? -4.407 7.155 16.652 1.00 94.38 206 HIS A CA 1
ATOM 1726 C C . HIS A 1 206 ? -5.234 6.451 17.740 1.00 94.38 206 HIS A C 1
ATOM 1728 O O . HIS A 1 206 ? -6.457 6.580 17.795 1.00 94.38 206 HIS A O 1
ATOM 1734 N N . TYR A 1 207 ? -4.568 5.740 18.656 1.00 95.38 207 TYR A N 1
ATOM 1735 C CA . TYR A 1 207 ? -5.255 5.032 19.735 1.00 95.38 207 TYR A CA 1
ATOM 1736 C C . TYR A 1 207 ? -5.910 5.972 20.759 1.00 95.38 207 TYR A C 1
ATOM 1738 O O . TYR A 1 207 ? -7.053 5.740 21.150 1.00 95.38 207 TYR A O 1
ATOM 1746 N N . LYS A 1 208 ? -5.227 7.044 21.184 1.00 94.69 208 LYS A N 1
ATOM 1747 C CA . LYS A 1 208 ? -5.803 8.042 22.101 1.00 94.69 208 LYS A CA 1
ATOM 1748 C C . LYS A 1 208 ? -7.002 8.751 21.484 1.00 94.69 208 LYS A C 1
ATOM 1750 O O . LYS A 1 208 ? -8.041 8.821 22.129 1.00 94.69 208 LYS A O 1
ATOM 1755 N N . SER A 1 209 ? -6.902 9.180 20.224 1.00 94.38 209 SER A N 1
ATOM 1756 C CA . SER A 1 209 ? -8.023 9.807 19.522 1.00 94.38 209 SER A CA 1
ATOM 1757 C C . SER A 1 209 ? -9.264 8.917 19.559 1.00 94.38 209 SER A C 1
ATOM 1759 O O . SER A 1 209 ? -10.375 9.425 19.686 1.00 94.38 209 SER A O 1
ATOM 1761 N N . MET A 1 210 ? -9.107 7.592 19.442 1.00 94.88 210 MET A N 1
ATOM 1762 C CA . MET A 1 210 ? -10.241 6.669 19.530 1.00 94.88 210 MET A CA 1
ATOM 1763 C C . MET A 1 210 ? -10.887 6.645 20.916 1.00 94.88 210 MET A C 1
ATOM 1765 O O . MET A 1 210 ? -12.116 6.581 20.989 1.00 94.88 210 MET A O 1
ATOM 1769 N N . ILE A 1 211 ? -10.086 6.686 21.986 1.00 94.44 211 ILE A N 1
ATOM 1770 C CA . ILE A 1 211 ? -10.580 6.758 23.372 1.00 94.44 211 ILE A CA 1
ATOM 1771 C C . ILE A 1 211 ? -11.400 8.032 23.566 1.00 94.44 211 ILE A C 1
ATOM 1773 O O . ILE A 1 211 ? -12.505 7.975 24.099 1.00 94.44 211 ILE A O 1
ATOM 1777 N N . ASP A 1 212 ? -10.889 9.153 23.063 1.00 92.81 212 ASP A N 1
ATOM 1778 C CA . ASP A 1 212 ? -11.505 10.470 23.231 1.00 92.81 212 ASP A CA 1
ATOM 1779 C C . ASP A 1 212 ? -12.678 10.713 22.256 1.00 92.81 212 ASP A C 1
ATOM 1781 O O . ASP A 1 212 ? -13.361 11.736 22.318 1.00 92.81 212 ASP A O 1
ATOM 1785 N N . SER A 1 213 ? -12.938 9.773 21.341 1.00 93.62 213 SER A N 1
ATOM 1786 C CA . SER A 1 213 ? -13.980 9.908 20.323 1.00 93.62 213 SER A CA 1
ATOM 1787 C C . SER A 1 213 ? -15.395 9.744 20.889 1.00 93.62 213 SER A C 1
ATOM 1789 O O . SER A 1 213 ? -15.679 8.877 21.717 1.00 93.62 213 SER A O 1
ATOM 1791 N N . ASN A 1 214 ? -16.350 10.484 20.324 1.00 92.38 214 ASN A N 1
ATOM 1792 C CA . ASN A 1 214 ? -17.780 10.299 20.597 1.00 92.38 214 ASN A CA 1
ATOM 1793 C C . ASN A 1 214 ? -18.388 9.053 19.916 1.00 92.38 214 ASN A C 1
ATOM 1795 O O . ASN A 1 214 ? -19.566 8.753 20.110 1.00 92.38 214 ASN A O 1
ATOM 1799 N N . ILE A 1 215 ? -17.611 8.323 19.107 1.00 93.62 215 ILE A N 1
ATOM 1800 C CA . ILE A 1 215 ? -18.083 7.131 18.396 1.00 93.62 215 ILE A CA 1
ATOM 1801 C C . ILE A 1 215 ? -18.271 5.964 19.370 1.00 93.62 215 ILE A C 1
ATOM 1803 O O . ILE A 1 215 ? -19.196 5.172 19.176 1.00 93.62 215 ILE A O 1
ATOM 1807 N N . GLY A 1 216 ? -17.453 5.868 20.424 1.00 92.56 216 GLY A N 1
ATOM 1808 C CA . GLY A 1 216 ? -17.503 4.768 21.391 1.00 92.56 216 GLY A CA 1
ATOM 1809 C C . GLY A 1 216 ? -17.002 3.453 20.791 1.00 92.56 216 GLY A C 1
ATOM 1810 O O . GLY A 1 216 ? -17.747 2.476 20.708 1.00 92.56 216 GLY A O 1
ATOM 1811 N N . PHE A 1 217 ? -15.757 3.445 20.309 1.00 96.81 217 PHE A N 1
ATOM 1812 C CA . PHE A 1 217 ? -15.137 2.271 19.694 1.00 96.81 217 PHE A CA 1
ATOM 1813 C C . PHE A 1 217 ? -14.958 1.112 20.678 1.00 96.81 217 PHE A C 1
ATOM 1815 O O . PHE A 1 217 ? -14.560 1.302 21.824 1.00 96.81 217 PHE A O 1
ATOM 1822 N N . ASN A 1 218 ? -15.194 -0.113 20.204 1.00 96.94 218 ASN A N 1
ATOM 1823 C CA . ASN A 1 218 ? -15.015 -1.322 21.009 1.00 96.94 218 ASN A CA 1
ATOM 1824 C C . ASN A 1 218 ? -13.646 -1.963 20.790 1.00 96.94 218 ASN A C 1
ATOM 1826 O O . ASN A 1 218 ? -13.078 -2.530 21.724 1.00 96.94 218 ASN A O 1
ATOM 1830 N N . LYS A 1 219 ? -13.144 -1.919 19.549 1.00 97.38 219 LYS A N 1
ATOM 1831 C CA . LYS A 1 219 ? -11.894 -2.576 19.155 1.00 97.38 219 LYS A CA 1
ATOM 1832 C C . LYS A 1 219 ? -11.135 -1.765 18.105 1.00 97.38 219 LYS A C 1
ATOM 1834 O O . LYS A 1 219 ? -11.743 -1.018 17.338 1.00 97.38 219 LYS A O 1
ATOM 1839 N N . MET A 1 220 ? -9.830 -1.987 18.019 1.00 97.06 220 MET A N 1
ATOM 1840 C CA . MET A 1 220 ? -8.986 -1.587 16.892 1.00 97.06 220 MET A CA 1
ATOM 1841 C C . MET A 1 220 ? -8.306 -2.833 16.318 1.00 97.06 220 MET A C 1
ATOM 1843 O O . MET A 1 220 ? -7.758 -3.638 17.071 1.00 97.06 220 MET A O 1
ATOM 1847 N N . ILE A 1 221 ? -8.321 -2.992 14.996 1.00 97.38 221 ILE A N 1
ATOM 1848 C CA . ILE A 1 221 ? -7.505 -3.998 14.305 1.00 97.38 221 ILE A CA 1
ATOM 1849 C C . ILE A 1 221 ? -6.203 -3.327 13.869 1.00 97.38 221 ILE A C 1
ATOM 1851 O O . ILE A 1 221 ? -6.243 -2.231 13.300 1.00 97.38 221 ILE A O 1
ATOM 1855 N N . VAL A 1 222 ? -5.068 -3.994 14.096 1.00 95.12 222 VAL A N 1
ATOM 1856 C CA . VAL A 1 222 ? -3.719 -3.526 13.721 1.00 95.12 222 VAL A CA 1
ATOM 1857 C C . VAL A 1 222 ? -2.891 -4.653 13.109 1.00 95.12 222 VAL A C 1
ATOM 1859 O O . VAL A 1 222 ? -2.928 -5.787 13.590 1.00 95.12 222 VAL A O 1
ATOM 1862 N N . ALA A 1 223 ? -2.078 -4.355 12.094 1.00 88.50 223 ALA A N 1
ATOM 1863 C CA . ALA A 1 223 ? -1.161 -5.328 11.496 1.00 88.50 223 ALA A CA 1
ATOM 1864 C C . ALA A 1 223 ? 0.249 -5.214 12.088 1.00 88.50 223 ALA A C 1
ATOM 1866 O O . ALA A 1 223 ? 1.200 -4.832 11.410 1.00 88.50 223 ALA A O 1
ATOM 1867 N N . ASN A 1 224 ? 0.375 -5.500 13.386 1.00 80.00 224 ASN A N 1
ATOM 1868 C CA . ASN A 1 224 ? 1.654 -5.604 14.089 1.00 80.00 224 ASN A CA 1
ATOM 1869 C C . ASN A 1 224 ? 1.434 -6.194 15.493 1.00 80.00 224 ASN A C 1
ATOM 1871 O O . ASN A 1 224 ? 0.759 -5.590 16.328 1.00 80.00 224 ASN A O 1
ATOM 1875 N N . THR A 1 225 ? 2.049 -7.339 15.794 1.00 72.25 225 THR A N 1
ATOM 1876 C CA . THR A 1 225 ? 1.953 -7.984 17.117 1.00 72.25 225 THR A CA 1
ATOM 1877 C C . THR A 1 225 ? 2.606 -7.168 18.239 1.00 72.25 225 THR A C 1
ATOM 1879 O O . THR A 1 225 ? 2.240 -7.324 19.401 1.00 72.25 225 THR A O 1
ATOM 1882 N N . GLY A 1 226 ? 3.524 -6.253 17.913 1.00 82.25 226 GLY A N 1
ATOM 1883 C CA . GLY A 1 226 ? 4.162 -5.345 18.869 1.00 82.25 226 GLY A CA 1
ATOM 1884 C C . GLY A 1 226 ? 3.342 -4.100 19.230 1.00 82.25 226 GLY A C 1
ATOM 1885 O O . GLY A 1 226 ? 3.678 -3.430 20.207 1.00 82.25 226 GLY A O 1
ATOM 1886 N N . PHE A 1 227 ? 2.272 -3.788 18.488 1.00 87.19 227 PHE A N 1
ATOM 1887 C CA . PHE A 1 227 ? 1.491 -2.557 18.675 1.00 87.19 227 PHE A CA 1
ATOM 1888 C C . PHE A 1 227 ? 0.844 -2.503 20.065 1.00 87.19 227 PHE A C 1
ATOM 1890 O O . PHE A 1 227 ? 1.009 -1.531 20.794 1.00 87.19 227 PHE A O 1
ATOM 1897 N N . SER A 1 228 ? 0.190 -3.589 20.490 1.00 90.12 228 SER A N 1
ATOM 1898 C CA . SER A 1 228 ? -0.484 -3.658 21.795 1.00 90.12 228 SER A CA 1
ATOM 1899 C C . SER A 1 228 ? 0.468 -3.474 22.980 1.00 90.12 228 SER A C 1
ATOM 1901 O O . SER A 1 228 ? 0.193 -2.691 23.893 1.00 90.12 228 SER A O 1
ATOM 1903 N N . ALA A 1 229 ? 1.636 -4.122 22.936 1.00 89.75 229 ALA A N 1
ATOM 1904 C CA . ALA A 1 229 ? 2.663 -3.958 23.960 1.00 89.75 229 ALA A CA 1
ATOM 1905 C C . ALA A 1 229 ? 3.193 -2.516 24.016 1.00 89.75 229 ALA A C 1
ATOM 1907 O O . ALA A 1 229 ? 3.416 -1.987 25.105 1.00 89.75 229 ALA A O 1
ATOM 1908 N N . HIS A 1 230 ? 3.361 -1.876 22.854 1.00 90.12 230 HIS A N 1
ATOM 1909 C CA . HIS A 1 230 ? 3.792 -0.483 22.746 1.00 90.12 230 HIS A CA 1
ATOM 1910 C C . HIS A 1 230 ? 2.763 0.486 23.341 1.00 90.12 230 HIS A C 1
ATOM 1912 O O . HIS A 1 230 ? 3.100 1.232 24.257 1.00 90.12 230 HIS A O 1
ATOM 1918 N N . ILE A 1 231 ? 1.496 0.417 22.922 1.00 93.81 231 ILE A N 1
ATOM 1919 C CA . ILE A 1 231 ? 0.435 1.286 23.461 1.00 93.81 231 ILE A CA 1
ATOM 1920 C C . ILE A 1 231 ? 0.289 1.106 24.973 1.00 93.81 231 ILE A C 1
ATOM 1922 O O . ILE A 1 231 ? 0.245 2.087 25.713 1.00 93.81 231 ILE A O 1
ATOM 1926 N N . LYS A 1 232 ? 0.284 -0.142 25.458 1.00 93.06 232 LYS A N 1
ATOM 1927 C CA . LYS A 1 232 ? 0.193 -0.425 26.895 1.00 93.06 232 LYS A CA 1
ATOM 1928 C C . LYS A 1 232 ? 1.375 0.155 27.673 1.00 93.06 232 LYS A C 1
ATOM 1930 O O . LYS A 1 232 ? 1.185 0.622 28.791 1.00 93.06 232 LYS A O 1
ATOM 1935 N N . LYS A 1 233 ? 2.583 0.131 27.103 1.00 93.12 233 LYS A N 1
ATOM 1936 C CA . LYS A 1 233 ? 3.774 0.723 27.724 1.00 93.12 233 LYS A CA 1
ATOM 1937 C C . LYS A 1 233 ? 3.662 2.246 27.829 1.00 93.12 233 LYS A C 1
ATOM 1939 O O . LYS A 1 233 ? 3.996 2.789 28.875 1.00 93.12 233 LYS A O 1
ATOM 1944 N N . GLU A 1 234 ? 3.202 2.915 26.775 1.00 93.06 234 GLU A N 1
ATOM 1945 C CA . GLU A 1 234 ? 3.129 4.383 26.726 1.00 93.06 234 GLU A CA 1
ATOM 1946 C C . GLU A 1 234 ? 1.934 4.950 27.514 1.00 93.06 234 GLU A C 1
ATOM 1948 O O . GLU A 1 234 ? 2.032 6.035 28.082 1.00 93.06 234 GLU A O 1
ATOM 1953 N N . LEU A 1 235 ? 0.809 4.227 27.575 1.00 92.44 235 LEU A N 1
ATOM 1954 C CA . LEU A 1 235 ? -0.431 4.686 28.225 1.00 92.44 235 LEU A CA 1
ATOM 1955 C C . LEU A 1 235 ? -0.709 4.041 29.587 1.00 92.44 235 LEU A C 1
ATOM 1957 O O . LEU A 1 235 ? -1.645 4.432 30.280 1.00 92.44 235 LEU A O 1
ATOM 1961 N N . GLY A 1 236 ? 0.050 3.012 29.964 1.00 92.88 236 GLY A N 1
ATOM 1962 C CA . GLY A 1 236 ? -0.135 2.234 31.194 1.00 92.88 236 GLY A CA 1
ATOM 1963 C C . GLY A 1 236 ? -1.306 1.239 31.162 1.00 92.88 236 GLY A C 1
ATOM 1964 O O . GLY A 1 236 ? -1.262 0.221 31.854 1.00 92.88 236 GLY A O 1
ATOM 1965 N N . LYS A 1 237 ? -2.335 1.477 30.340 1.00 91.75 237 LYS A N 1
ATOM 1966 C CA . LYS A 1 237 ? -3.503 0.598 30.165 1.00 91.75 237 LYS A CA 1
ATOM 1967 C C . LYS A 1 237 ? -4.003 0.591 28.718 1.00 91.75 237 LYS A C 1
ATOM 1969 O O . LYS A 1 237 ? -3.630 1.444 27.920 1.00 91.75 237 LYS A O 1
ATOM 1974 N N . LEU A 1 238 ? -4.860 -0.380 28.404 1.00 93.00 238 LEU A N 1
ATOM 1975 C CA . LEU A 1 238 ? -5.604 -0.462 27.147 1.00 93.00 238 LEU A CA 1
ATOM 1976 C C . LEU A 1 238 ? -7.094 -0.338 27.469 1.00 93.00 238 LEU A C 1
ATOM 1978 O O . LEU A 1 238 ? -7.652 -1.231 28.100 1.00 93.00 238 LEU A O 1
ATOM 1982 N N . GLU A 1 239 ? -7.710 0.779 27.088 1.00 94.12 239 GLU A N 1
ATOM 1983 C CA . GLU A 1 239 ? -9.145 1.030 27.311 1.00 94.12 239 GLU A CA 1
ATOM 1984 C C . GLU A 1 239 ? -10.013 0.397 26.219 1.00 94.12 239 GLU A C 1
ATOM 1986 O O . GLU A 1 239 ? -11.103 -0.097 26.488 1.00 94.12 239 GLU A O 1
ATOM 1991 N N . ILE A 1 240 ? -9.489 0.370 24.994 1.00 95.12 240 ILE A N 1
ATOM 1992 C CA . ILE A 1 240 ? -10.090 -0.253 23.816 1.00 95.12 240 ILE A CA 1
ATOM 1993 C C . ILE A 1 240 ? -9.278 -1.499 23.454 1.00 95.12 240 ILE A C 1
ATOM 1995 O O . ILE A 1 240 ? -8.043 -1.473 23.454 1.00 95.12 240 ILE A O 1
ATOM 1999 N N . GLU A 1 241 ? -9.953 -2.597 23.124 1.00 95.75 241 GLU A N 1
ATOM 2000 C CA . GLU A 1 241 ? -9.285 -3.851 22.779 1.00 95.75 241 GLU A CA 1
ATOM 2001 C C . GLU A 1 241 ? -8.508 -3.742 21.457 1.00 95.75 241 GLU A C 1
ATOM 2003 O O . GLU A 1 241 ? -9.018 -3.238 20.456 1.00 95.75 241 GLU A O 1
ATOM 2008 N N . LEU A 1 242 ? -7.276 -4.253 21.444 1.00 95.19 242 LEU A N 1
ATOM 2009 C CA . LEU A 1 242 ? -6.414 -4.298 20.265 1.00 95.19 242 LEU A CA 1
ATOM 2010 C C . LEU A 1 242 ? -6.356 -5.722 19.708 1.00 95.19 242 LEU A C 1
ATOM 2012 O O . LEU A 1 242 ? -5.852 -6.632 20.368 1.00 95.19 242 LEU A O 1
ATOM 2016 N N . LEU A 1 243 ? -6.828 -5.899 18.478 1.00 95.88 243 LEU A N 1
ATOM 2017 C CA . LEU A 1 243 ? -6.747 -7.144 17.722 1.00 95.88 243 LEU A CA 1
ATOM 2018 C C . LEU A 1 243 ? -5.535 -7.088 16.787 1.00 95.88 243 LEU A C 1
ATOM 2020 O O . LEU A 1 243 ? -5.579 -6.472 15.721 1.00 95.88 243 LEU A O 1
ATOM 2024 N N . CYS A 1 244 ? -4.437 -7.717 17.199 1.00 94.31 244 CYS A N 1
ATOM 2025 C CA . CYS A 1 244 ? -3.208 -7.758 16.413 1.00 94.31 244 CYS A CA 1
ATOM 2026 C C . CYS A 1 244 ? -3.234 -8.909 15.403 1.00 94.31 244 CYS A C 1
ATOM 2028 O O . CYS A 1 244 ? -3.228 -10.074 15.801 1.00 94.31 244 CYS A O 1
ATOM 2030 N N . ALA A 1 245 ? -3.178 -8.579 14.113 1.00 93.69 245 ALA A N 1
ATOM 2031 C CA . ALA A 1 245 ? -3.020 -9.566 13.056 1.00 93.69 245 ALA A CA 1
ATOM 2032 C C . ALA A 1 245 ? -1.636 -10.235 13.124 1.00 93.69 245 ALA A C 1
ATOM 2034 O O . ALA A 1 245 ? -0.606 -9.587 13.350 1.00 93.69 245 ALA A O 1
ATOM 2035 N N . LYS A 1 246 ? -1.611 -11.546 12.909 1.00 91.25 246 LYS A N 1
ATOM 2036 C CA . LYS A 1 246 ? -0.413 -12.383 12.886 1.00 91.25 246 LYS A CA 1
ATOM 2037 C C . LYS A 1 246 ? 0.259 -12.329 11.516 1.00 91.25 246 LYS A C 1
ATOM 2039 O O . LYS A 1 246 ? -0.397 -12.304 10.476 1.00 91.25 246 LYS A O 1
ATOM 2044 N N . SER A 1 247 ? 1.591 -12.321 11.524 1.00 89.81 247 SER A N 1
ATOM 2045 C CA . SER A 1 247 ? 2.383 -12.454 10.299 1.00 89.81 247 SER A CA 1
ATOM 2046 C C . SER A 1 247 ? 2.410 -13.912 9.864 1.00 89.81 247 SER A C 1
ATOM 2048 O O . SER A 1 247 ? 2.760 -14.785 10.656 1.00 89.81 247 SER A O 1
ATOM 2050 N N . ARG A 1 248 ? 2.146 -14.160 8.583 1.00 87.38 248 ARG A N 1
ATOM 2051 C CA . ARG A 1 248 ? 2.313 -15.475 7.953 1.00 87.38 248 ARG A CA 1
ATOM 2052 C C . ARG A 1 248 ? 3.761 -15.854 7.663 1.00 87.38 248 ARG A C 1
ATOM 2054 O O . ARG A 1 248 ? 4.001 -16.953 7.182 1.00 87.38 248 ARG A O 1
ATOM 2061 N N . GLN A 1 249 ? 4.727 -14.964 7.898 1.00 85.44 249 GLN A N 1
ATOM 2062 C CA . GLN A 1 249 ? 6.136 -15.282 7.640 1.00 85.44 249 GLN A CA 1
ATOM 2063 C C . GLN A 1 249 ? 6.572 -16.545 8.385 1.00 85.44 249 GLN A C 1
ATOM 2065 O O . GLN A 1 249 ? 7.229 -17.383 7.785 1.00 85.44 249 GLN A O 1
ATOM 2070 N N . MET A 1 250 ? 6.150 -16.717 9.641 1.00 78.00 250 MET A N 1
ATOM 2071 C CA . MET A 1 250 ? 6.501 -17.910 10.419 1.00 78.00 250 MET A CA 1
ATOM 2072 C C . MET A 1 250 ? 5.975 -19.194 9.766 1.00 78.00 250 MET A C 1
ATOM 2074 O O . MET A 1 250 ? 6.728 -20.139 9.622 1.00 78.00 250 MET A O 1
ATOM 2078 N N . GLU A 1 251 ? 4.741 -19.193 9.257 1.00 80.12 251 GLU A N 1
ATOM 2079 C CA . GLU A 1 251 ? 4.151 -20.362 8.582 1.00 80.12 251 GLU A CA 1
ATOM 2080 C C . GLU A 1 251 ? 4.796 -20.701 7.227 1.00 80.12 251 GLU A C 1
ATOM 2082 O O . GLU A 1 251 ? 4.561 -21.780 6.699 1.00 80.12 251 GLU A O 1
ATOM 2087 N N . ILE A 1 252 ? 5.522 -19.765 6.606 1.00 78.19 252 ILE A N 1
ATOM 2088 C CA . ILE A 1 252 ? 6.174 -19.974 5.301 1.00 78.19 252 ILE A CA 1
ATOM 2089 C C . ILE A 1 252 ? 7.632 -20.420 5.470 1.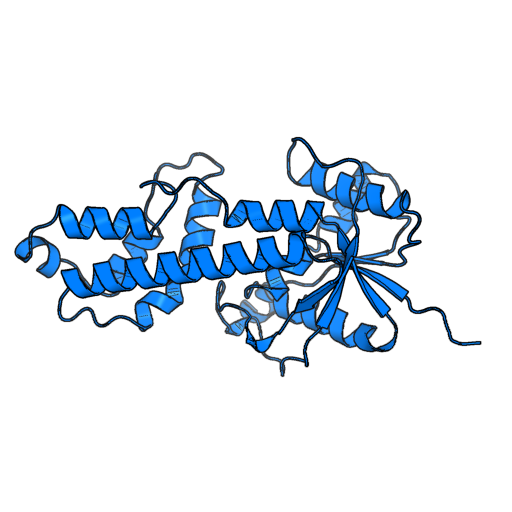00 78.19 252 ILE A C 1
ATOM 2091 O O . ILE A 1 252 ? 8.173 -21.084 4.588 1.00 78.19 252 ILE A O 1
ATOM 2095 N N . TYR A 1 253 ? 8.285 -19.999 6.555 1.00 69.75 253 TYR A N 1
ATOM 2096 C CA . TYR A 1 253 ? 9.698 -20.284 6.816 1.00 69.75 253 TYR A CA 1
ATOM 2097 C C . TYR A 1 253 ? 9.929 -21.494 7.736 1.00 69.75 253 TYR A C 1
ATOM 2099 O O . TYR A 1 253 ? 11.085 -21.886 7.906 1.00 69.75 253 TYR A O 1
ATOM 2107 N N . GLU A 1 254 ? 8.866 -22.061 8.308 1.00 58.72 254 GLU A N 1
ATOM 2108 C CA . GLU A 1 254 ? 8.851 -23.341 9.037 1.00 58.72 254 GLU A CA 1
ATOM 2109 C C . GLU A 1 254 ? 8.458 -24.500 8.112 1.00 58.72 254 GLU A C 1
ATOM 2111 O O . GLU A 1 254 ? 9.090 -25.575 8.237 1.00 58.72 254 GLU A O 1
#

Foldseek 3Di:
DPDQAAEEEEALQLVLLLQAPDLQVAQSQVVCVVRVVRHAYAYELLSLVVNLVLLPDDPDQAQALLNVLLVVLVPDDQVRLVVDDPPVVSLVSLQDHPPDDDDPSNVSSLQSSLQLVVLSVVFDCPPVSVRSNSSSVVSVVSSVVVNCVSVVVSPDQKDKRASVNHGQRVHCVSPDDDRDGIGIYGYDYDPDHDDDDDVLVVLLVSQVSQVVDPVVHQEYEHADPCSVVSNCVVVVDRPHHYHYGDGCPVVVVD

Sequence (254 aa):
MPKDKLKICLETSTYLPLTWTTPYSQDVINLIQYYRNDADFYIQDDCLTEALSYIHYQKNWFRHASVRIKKIAKILTDKQLNELSFPSTAFQILLGGKMWAQGLYLNFVRHTTFLYADLVDKVDFSDKRKGLLKLAGLIDERFEELQNKIEGHLIANEFEINFREILPYWGKFYLFMELPGPLKVKVWKIEEKFEKGPARIRDVFHYKSMIDSNIGFNKMIVANTGFSAHIKKELGKLEIELLCAKSRQMEIYE

Organism: NCBI:txid1798004